Protein AF-A0A2R5FCZ9-F1 (afdb_monomer)

Nearest PDB structures (foldseek):
  4a5v-assembly1_A  TM=4.086E-01  e=1.345E-06  Toxoplasma gondii RH
  1hky-assembly1_A  TM=7.423E-01  e=2.977E-04  Eimeria tenella
  6ryx-assembly1_A  TM=8.477E-01  e=2.810E-03  Colletotrichum graminicola M1.001
  2ll4-assembly1_M  TM=8.855E-01  e=9.456E-03  Toxoplasma gondii
  2yil-assembly1_A  TM=4.939E-01  e=2.482E-04  Sarcocystis muris

pLDDT: mean 71.55, std 19.54, range [31.0, 95.88]

Solvent-accessible surface area (backbone atoms only — not comparable to full-atom values): 16992 Å² total; per-residue (Å²): 137,93,81,84,88,87,80,90,88,88,89,86,90,81,91,87,85,87,93,74,87,80,89,83,80,87,74,78,70,84,78,78,66,83,73,75,68,82,77,79,80,58,86,82,41,67,37,65,23,25,48,61,40,48,48,87,88,27,44,76,49,73,45,74,51,38,91,82,37,68,47,62,69,39,36,45,49,54,23,56,74,34,84,69,32,40,33,33,26,26,32,48,56,49,100,56,92,53,101,74,15,54,18,33,26,39,29,17,50,46,79,73,46,78,44,79,47,98,48,83,49,24,35,18,32,58,50,66,75,64,86,71,86,73,81,76,82,88,74,81,93,74,92,78,80,88,79,79,94,74,82,82,82,81,82,72,84,79,81,87,75,88,82,65,67,37,71,32,29,30,62,37,39,99,68,59,77,46,67,57,79,37,95,45,61,64,54,33,45,50,56,20,57,74,35,85,71,30,42,28,29,22,25,28,78,87,76,29,40,23,38,29,21,56,56,83,71,43,79,40,88,37,84,57,19,37,17,33,60,46,71,73,74,74,77,77,74,78,74,82,80,72,74,80,79,81,72,78,78,80,82,76,80,82,81,80,80,81,79,83,84,87,74,137

Secondary structure (DSSP, 8-state):
--------------------------PPP------PPP----TTSSEETEEEE--TTTEEEEEES-TT--SHHHHHHHHHH-TT--EEEEE---SS-STT-S-EEEEESS-SEEEE-S-TTEEEEES--S---------PPPPPPPPP-PPPPP---------S-EEEEEEE-SS-SB--B-SSHHHHHHHHHH-TT-SEEEEETTTTEEEEESS-SEEEEEEEEEEEES--PPPP-----PPP--PPPP--------------

Sequence (264 aa):
MRALNDAVSVASTRWVSGSKICTDAPTPAPTLAPTLSPVDYIDGCYMEQVIYKANAADRILTYDDEPGVQLPEQCHSACVANEDCNYWSFRSASGNSDANAGAQCNLMRALNDAVSVASTRWVSGSKICTDAPTDAPTDAPTPMPTPEPTPEPTSAPVIETSGCYVEGKRYKNPNVLESPTVTSEEECHSQCVENDECNYWAYRTTNSICELIAEIGNIKDAGQWISGPKICTDMPTPEPTFPPVLRCPEKKLDIVWVVDNSGS

InterPro domains:
  IPR000177 Apple domain [SM00223] (45-129)
  IPR000177 Apple domain [SM00223] (164-232)
  IPR003609 PAN/Apple domain [PF00024] (166-217)
  IPR003609 PAN/Apple domain [PF14295] (71-107)
  IPR003609 PAN/Apple domain [PS50948] (164-232)

Organism: NCBI:txid2315210

Radius of gyration: 36.42 Å; Cα contacts (8 Å, |Δi|>4): 387; chains: 1; bounding box: 61×74×106 Å

Mean predicted aligned error: 22.81 Å

Foldseek 3Di:
DDDDDDDDDDDDDDDDDDDDDDDDDPDPDPPPDPPPPPPPPLPPFKDFQKDFDDDPVFWDDKDWQDPQQQDVVSLLVVQLVDPQFFKKKKFHAAPDPDPRRGIMIITGNDTPDMDGHPDRRMIMGTNDSDPDPPPDDDDDDDDDDDDDDDDDDDDDDDDDDDDQKDAQKFFDDPDFPDKDQAQDPVVLLVVLLPDPQFFKWKAFNPGRIITGDNDRPDMDRGRRMIMGTNDDDPDDDPDPPPDPPPDDPDPDPPDDDDDDPDDD

Structure (mmCIF, N/CA/C/O backbone):
data_AF-A0A2R5FCZ9-F1
#
_entry.id   AF-A0A2R5FCZ9-F1
#
loop_
_atom_site.group_PDB
_atom_site.id
_atom_site.type_symbol
_atom_site.label_atom_id
_atom_site.label_alt_id
_atom_site.label_comp_id
_atom_site.label_asym_id
_atom_site.label_entity_id
_atom_site.label_seq_id
_atom_site.pdbx_PDB_ins_code
_atom_site.Cartn_x
_atom_site.Cartn_y
_atom_site.Cartn_z
_atom_site.occupancy
_atom_site.B_iso_or_equiv
_atom_site.auth_seq_id
_atom_site.auth_comp_id
_atom_site.auth_asym_id
_atom_site.auth_atom_id
_atom_site.pdbx_PDB_model_num
ATOM 1 N N . MET A 1 1 ? 18.597 -44.733 -72.093 1.00 39.16 1 MET A N 1
ATOM 2 C CA . MET A 1 1 ? 18.356 -44.698 -70.631 1.00 39.16 1 MET A CA 1
ATOM 3 C C . MET A 1 1 ? 17.428 -43.503 -70.418 1.00 39.16 1 MET A C 1
ATOM 5 O O . MET A 1 1 ? 17.853 -42.415 -70.760 1.00 39.16 1 MET A O 1
ATOM 9 N N . ARG A 1 2 ? 16.100 -43.632 -70.290 1.00 31.00 2 ARG A N 1
ATOM 10 C CA . ARG A 1 2 ? 15.265 -44.231 -69.219 1.00 31.00 2 ARG A CA 1
ATOM 11 C C . ARG A 1 2 ? 15.371 -43.509 -67.858 1.00 31.00 2 ARG A C 1
ATOM 13 O O . ARG A 1 2 ? 16.189 -43.902 -67.040 1.00 31.00 2 ARG A O 1
ATOM 20 N N . ALA A 1 3 ? 14.510 -42.501 -67.686 1.00 38.75 3 ALA A N 1
ATOM 21 C CA . ALA A 1 3 ? 13.897 -41.928 -66.468 1.00 38.75 3 ALA A CA 1
ATOM 22 C C . ALA A 1 3 ? 13.015 -40.763 -67.000 1.00 38.75 3 ALA A C 1
ATOM 24 O O . ALA A 1 3 ? 13.588 -39.832 -67.554 1.00 38.75 3 ALA A O 1
ATOM 25 N N . LEU A 1 4 ? 11.681 -40.779 -67.156 1.00 36.31 4 LEU A N 1
ATOM 26 C CA . LEU A 1 4 ? 10.520 -41.390 -66.475 1.00 36.31 4 LEU A CA 1
ATOM 27 C C . LEU A 1 4 ? 10.142 -40.751 -65.119 1.00 36.31 4 LEU A C 1
ATOM 29 O O . LEU A 1 4 ? 10.996 -40.663 -64.243 1.00 36.31 4 LEU A O 1
ATOM 33 N N . ASN A 1 5 ? 8.838 -40.418 -65.006 1.00 38.66 5 ASN A N 1
ATOM 34 C CA . ASN A 1 5 ? 8.051 -39.962 -63.837 1.00 38.66 5 ASN A CA 1
ATOM 35 C C . ASN A 1 5 ? 8.295 -38.498 -63.372 1.00 38.66 5 ASN A C 1
ATOM 37 O O . ASN A 1 5 ? 9.427 -38.036 -63.425 1.00 38.66 5 ASN A O 1
ATOM 41 N N . ASP A 1 6 ? 7.347 -37.686 -62.870 1.00 41.84 6 ASP A N 1
ATOM 42 C CA . ASP A 1 6 ? 5.859 -37.666 -62.781 1.00 41.84 6 ASP A CA 1
ATOM 43 C C . ASP A 1 6 ? 5.432 -36.236 -62.302 1.00 41.84 6 ASP A C 1
ATOM 45 O O . ASP A 1 6 ? 6.268 -35.538 -61.734 1.00 41.84 6 ASP A O 1
ATOM 49 N N . ALA A 1 7 ? 4.205 -35.691 -62.428 1.00 40.81 7 ALA A N 1
ATOM 50 C CA . ALA A 1 7 ? 3.013 -36.018 -63.230 1.00 40.81 7 ALA A CA 1
ATOM 51 C C . ALA A 1 7 ? 2.011 -34.815 -63.305 1.00 40.81 7 ALA A C 1
ATOM 53 O O . ALA A 1 7 ? 1.977 -33.967 -62.420 1.00 40.81 7 ALA A O 1
ATOM 54 N N . VAL A 1 8 ? 1.203 -34.775 -64.381 1.00 38.88 8 VAL A N 1
ATOM 55 C CA . VAL A 1 8 ? -0.240 -34.396 -64.527 1.00 38.88 8 VAL A CA 1
ATOM 56 C C . VAL A 1 8 ? -0.901 -33.628 -63.344 1.00 38.88 8 VAL A C 1
ATOM 58 O O . VAL A 1 8 ? -0.944 -34.126 -62.226 1.00 38.88 8 VAL A O 1
ATOM 61 N N . SER A 1 9 ? -1.560 -32.469 -63.519 1.00 35.88 9 SER A N 1
ATOM 62 C CA . SER A 1 9 ? -2.902 -32.361 -64.141 1.00 35.88 9 SER A CA 1
ATOM 63 C C . SER A 1 9 ? -3.330 -30.924 -64.493 1.00 35.88 9 SER A C 1
ATOM 65 O O . SER A 1 9 ? -2.950 -29.968 -63.825 1.00 35.88 9 SER A O 1
ATOM 67 N N . VAL A 1 10 ? -4.193 -30.788 -65.509 1.00 45.47 10 VAL A N 1
ATOM 68 C CA . VAL A 1 10 ? -4.815 -29.529 -65.970 1.00 45.47 10 VAL A CA 1
ATOM 69 C C . VAL A 1 10 ? -6.293 -29.501 -65.573 1.00 45.47 10 VAL A C 1
ATOM 71 O O . VAL A 1 10 ? -6.978 -30.504 -65.752 1.00 45.47 10 VAL A O 1
ATOM 74 N N . ALA A 1 11 ? -6.819 -28.346 -65.153 1.00 36.00 11 ALA A N 1
ATOM 75 C CA . ALA A 1 11 ? -8.256 -28.065 -65.194 1.00 36.00 11 ALA A CA 1
ATOM 76 C C . ALA A 1 11 ? -8.514 -26.580 -65.499 1.00 36.00 11 ALA A C 1
ATOM 78 O O . ALA A 1 11 ? -7.894 -25.692 -64.919 1.00 36.00 11 ALA A O 1
ATOM 79 N N . SER A 1 12 ? -9.426 -26.322 -66.433 1.00 39.12 12 SER A N 1
ATOM 80 C CA . SER A 1 12 ? -9.829 -24.994 -66.905 1.00 39.12 12 SER A CA 1
ATOM 81 C C . SER A 1 12 ? -11.329 -24.832 -66.698 1.00 39.12 12 SER A C 1
ATOM 83 O O . SER A 1 12 ? -12.057 -25.790 -66.950 1.00 39.12 12 SER A O 1
ATOM 85 N N . THR A 1 13 ? -11.803 -23.645 -66.304 1.00 38.59 13 THR A N 1
ATOM 86 C CA . THR A 1 13 ? -12.834 -22.870 -67.038 1.00 38.59 13 THR A CA 1
ATOM 87 C C . THR A 1 13 ? -13.199 -21.562 -66.316 1.00 38.59 13 THR A C 1
ATOM 89 O O . THR A 1 13 ? -12.792 -21.309 -65.186 1.00 38.59 13 THR A O 1
ATOM 92 N N . ARG A 1 14 ? -13.902 -20.678 -67.033 1.00 42.31 14 ARG A N 1
ATOM 93 C CA . ARG A 1 14 ? -14.258 -19.285 -66.693 1.00 42.31 14 ARG A CA 1
ATOM 94 C C . ARG A 1 14 ? -15.784 -19.112 -66.846 1.00 42.31 14 ARG A C 1
ATOM 96 O O . ARG A 1 14 ? -16.401 -20.005 -67.420 1.00 42.31 14 ARG A O 1
ATOM 103 N N . TRP A 1 15 ? -16.307 -17.926 -66.475 1.00 34.72 15 TRP A N 1
ATOM 104 C CA . TRP A 1 15 ? -17.639 -17.343 -66.812 1.00 34.72 15 TRP A CA 1
ATOM 105 C C . TRP A 1 15 ? -18.762 -17.631 -65.790 1.00 34.72 15 TRP A C 1
ATOM 107 O O . TRP A 1 15 ? -18.884 -18.766 -65.359 1.00 34.72 15 TRP A O 1
ATOM 117 N N . VAL A 1 16 ? -19.643 -16.706 -65.358 1.00 44.66 16 VAL A N 1
ATOM 118 C CA . VAL A 1 16 ? -19.741 -15.212 -65.351 1.00 44.66 16 VAL A CA 1
ATOM 119 C C . VAL A 1 16 ? -20.532 -14.834 -64.060 1.00 44.66 16 VAL A C 1
ATOM 121 O O . VAL A 1 16 ? -21.289 -15.660 -63.567 1.00 44.66 16 VAL A O 1
ATOM 124 N N . SER A 1 17 ? -20.458 -13.647 -63.441 1.00 38.59 17 SER A N 1
ATOM 125 C CA . SER A 1 17 ? -21.251 -12.447 -63.804 1.00 38.59 17 SER A CA 1
ATOM 126 C C . SER A 1 17 ? -21.209 -11.385 -62.683 1.00 38.59 17 SER A C 1
ATOM 128 O O . SER A 1 17 ? -21.077 -11.732 -61.515 1.00 38.59 17 SER A O 1
ATOM 130 N N . GLY A 1 18 ? -21.403 -10.105 -63.038 1.00 41.09 18 GLY A N 1
ATOM 131 C CA . GLY A 1 18 ? -22.003 -9.107 -62.134 1.00 41.09 18 GLY A CA 1
ATOM 132 C C . GLY A 1 18 ? -21.082 -8.267 -61.234 1.00 41.09 18 GLY A C 1
ATOM 133 O O . GLY A 1 18 ? -21.044 -8.477 -60.029 1.00 41.09 18 GLY A O 1
ATOM 134 N N . SER A 1 19 ? -20.475 -7.205 -61.778 1.00 51.00 19 SER A N 1
ATOM 135 C CA . SER A 1 19 ? -19.933 -6.098 -60.967 1.00 51.00 19 SER A CA 1
ATOM 136 C C . SER A 1 19 ? -20.884 -4.895 -60.971 1.00 51.00 19 SER A C 1
ATOM 138 O O . SER A 1 19 ? -20.918 -4.152 -61.952 1.00 51.00 19 SER A O 1
ATOM 140 N N . LYS A 1 20 ? -21.606 -4.662 -59.867 1.00 48.12 20 LYS A N 1
ATOM 141 C CA . LYS A 1 20 ? -22.183 -3.354 -59.498 1.00 48.12 20 LYS A CA 1
ATOM 142 C C . LYS A 1 20 ? -22.224 -3.195 -57.967 1.00 48.12 20 LYS A C 1
ATOM 144 O O . LYS A 1 20 ? -23.071 -3.791 -57.319 1.00 48.12 20 LYS A O 1
ATOM 149 N N . ILE A 1 21 ? -21.267 -2.412 -57.450 1.00 49.88 21 ILE A N 1
ATOM 150 C CA . ILE A 1 21 ? -21.385 -1.351 -56.415 1.00 49.88 21 ILE A CA 1
ATOM 151 C C . ILE A 1 21 ? -22.744 -1.284 -55.669 1.00 49.88 21 ILE A C 1
ATOM 153 O O . ILE A 1 21 ? -23.780 -1.240 -56.324 1.00 49.88 21 ILE A O 1
ATOM 157 N N . CYS A 1 22 ? -22.817 -1.222 -54.331 1.00 37.03 22 CYS A N 1
ATOM 158 C CA . CYS A 1 22 ? -22.080 -0.340 -53.401 1.00 37.03 22 CYS A CA 1
ATOM 159 C C . CYS A 1 22 ? -21.973 -0.900 -51.952 1.00 37.03 22 CYS A C 1
ATOM 161 O O . CYS A 1 22 ? -22.618 -1.896 -51.652 1.00 37.03 22 CYS A O 1
ATOM 163 N N . THR A 1 23 ? -21.149 -0.223 -51.126 1.00 49.53 23 THR A N 1
ATOM 164 C CA . THR A 1 23 ? -21.113 -0.048 -49.637 1.00 49.53 23 THR A CA 1
ATOM 165 C C . THR A 1 23 ? -22.089 -0.867 -48.748 1.00 49.53 23 THR A C 1
ATOM 167 O O . THR A 1 23 ? -23.237 -1.074 -49.110 1.00 49.53 23 THR A O 1
ATOM 170 N N . ASP A 1 24 ? -21.729 -1.348 -47.548 1.00 46.59 24 ASP A N 1
ATOM 171 C CA . ASP A 1 24 ? -20.915 -0.696 -46.503 1.00 46.59 24 ASP A CA 1
ATOM 172 C C . ASP A 1 24 ? -19.840 -1.580 -45.842 1.00 46.59 24 ASP A C 1
ATOM 174 O O . ASP A 1 24 ? -19.953 -2.803 -45.767 1.00 46.59 24 ASP A O 1
ATOM 178 N N . ALA A 1 25 ? -18.803 -0.931 -45.302 1.00 53.62 25 ALA A N 1
ATOM 179 C CA . ALA A 1 25 ? -17.848 -1.564 -44.397 1.00 53.62 25 ALA A CA 1
ATOM 180 C C . ALA A 1 25 ? -18.405 -1.573 -42.960 1.00 53.62 25 ALA A C 1
ATOM 182 O O . ALA A 1 25 ? -18.883 -0.533 -42.501 1.00 53.62 25 ALA A O 1
ATOM 183 N N . PRO A 1 26 ? -18.298 -2.680 -42.202 1.00 52.19 26 PRO A N 1
ATOM 184 C CA . PRO A 1 26 ? -18.519 -2.632 -40.768 1.00 52.19 26 PRO A CA 1
ATOM 185 C C . PRO A 1 26 ? -17.347 -1.886 -40.126 1.00 52.19 26 PRO A C 1
ATOM 187 O O . PRO A 1 26 ? -16.267 -2.446 -39.941 1.00 52.19 26 PRO A O 1
ATOM 190 N N . THR A 1 27 ? -17.561 -0.617 -39.782 1.00 59.19 27 THR A N 1
ATOM 191 C CA . THR A 1 27 ? -16.695 0.110 -38.850 1.00 59.19 27 THR A CA 1
ATOM 192 C C . THR A 1 27 ? -16.590 -0.713 -37.565 1.00 59.19 27 THR A C 1
ATOM 194 O O . THR A 1 27 ? -17.616 -0.885 -36.899 1.00 59.19 27 THR A O 1
ATOM 197 N N . PRO A 1 28 ? -15.408 -1.226 -37.170 1.00 50.53 28 PRO A N 1
ATOM 198 C CA . PRO A 1 28 ? -15.247 -1.694 -35.807 1.00 50.53 28 PRO A CA 1
ATOM 199 C C . PRO A 1 28 ? -15.432 -0.473 -34.905 1.00 50.53 28 PRO A C 1
ATOM 201 O O . PRO A 1 28 ? -14.690 0.506 -35.008 1.00 50.53 28 PRO A O 1
ATOM 204 N N . ALA A 1 29 ? -16.466 -0.510 -34.062 1.00 57.53 29 ALA A N 1
ATOM 205 C CA . ALA A 1 29 ? -16.640 0.473 -33.002 1.00 57.53 29 ALA A CA 1
ATOM 206 C C . ALA A 1 29 ? -15.339 0.561 -32.183 1.00 57.53 29 ALA A C 1
ATOM 208 O O . ALA A 1 29 ? -14.647 -0.456 -32.058 1.00 57.53 29 ALA A O 1
ATOM 209 N N . PRO A 1 30 ? -14.978 1.738 -31.640 1.00 50.81 30 PRO A N 1
ATOM 210 C CA . PRO A 1 30 ? -13.757 1.865 -30.863 1.00 50.81 30 PRO A CA 1
ATOM 211 C C . PRO A 1 30 ? -13.804 0.879 -29.698 1.00 50.81 30 PRO A C 1
ATOM 213 O O . PRO A 1 30 ? -14.626 1.016 -28.791 1.00 50.81 30 PRO A O 1
ATOM 216 N N . THR A 1 31 ? -12.915 -0.116 -29.730 1.00 55.72 31 THR A N 1
ATOM 217 C CA . THR A 1 31 ? -12.614 -0.932 -28.560 1.00 55.72 31 THR A CA 1
ATOM 218 C C . THR A 1 31 ? -12.165 0.033 -27.479 1.00 55.72 31 THR A C 1
ATOM 220 O O . THR A 1 31 ? -11.068 0.588 -27.564 1.00 55.72 31 THR A O 1
ATOM 223 N N . LEU A 1 32 ? -13.025 0.259 -26.487 1.00 53.47 32 LEU A N 1
ATOM 224 C CA . LEU A 1 32 ? -12.633 0.934 -25.264 1.00 53.47 32 LEU A CA 1
ATOM 225 C C . LEU A 1 32 ? -11.611 0.022 -24.590 1.00 53.47 32 LEU A C 1
ATOM 227 O O . LEU A 1 32 ? -11.965 -0.932 -23.898 1.00 53.47 32 LEU A O 1
ATOM 231 N N . ALA A 1 33 ? -10.331 0.287 -24.859 1.00 56.94 33 ALA A N 1
ATOM 232 C CA . ALA A 1 33 ? -9.263 -0.190 -24.005 1.00 56.94 33 ALA A CA 1
ATOM 233 C C . ALA A 1 33 ? -9.617 0.230 -22.571 1.00 56.94 33 ALA A C 1
ATOM 235 O O . ALA A 1 33 ? -10.137 1.338 -22.396 1.00 56.94 33 ALA A O 1
ATOM 236 N N . PRO A 1 34 ? -9.382 -0.620 -21.558 1.00 48.53 34 PRO A N 1
ATOM 237 C CA . PRO A 1 34 ? -9.587 -0.209 -20.182 1.00 48.53 34 PRO A CA 1
ATOM 238 C C . PRO A 1 34 ? -8.706 1.013 -19.942 1.00 48.53 34 PRO A C 1
ATOM 240 O O . PRO A 1 34 ? -7.478 0.912 -19.957 1.00 48.53 34 PRO A O 1
ATOM 243 N N . THR A 1 35 ? -9.336 2.177 -19.780 1.00 55.50 35 THR A N 1
ATOM 244 C CA . THR A 1 35 ? -8.643 3.375 -19.334 1.00 55.50 35 THR A CA 1
ATOM 245 C C . THR A 1 35 ? -8.124 3.029 -17.953 1.00 55.50 35 THR A C 1
ATOM 247 O O . THR A 1 35 ? -8.911 2.935 -17.012 1.00 55.50 35 THR A O 1
ATOM 250 N N . LEU A 1 36 ? -6.821 2.754 -17.853 1.00 52.62 36 LEU A N 1
ATOM 251 C CA . LEU A 1 36 ? -6.156 2.632 -16.566 1.00 52.62 36 LEU A CA 1
ATOM 252 C C . LEU A 1 36 ? -6.531 3.894 -15.793 1.00 52.62 36 LEU A C 1
ATOM 254 O O . LEU A 1 36 ? -6.283 5.002 -16.281 1.00 52.62 36 LEU A O 1
ATOM 258 N N . SER A 1 37 ? -7.211 3.716 -14.658 1.00 44.75 37 SER A N 1
ATOM 259 C CA . SER A 1 37 ? -7.547 4.824 -13.769 1.00 44.75 37 SER A CA 1
ATOM 260 C C . SER A 1 37 ? -6.285 5.648 -13.519 1.00 44.75 37 SER A C 1
ATOM 262 O O . SER A 1 37 ? -5.196 5.059 -13.503 1.00 44.75 37 SER A O 1
ATOM 264 N N . PRO A 1 38 ? -6.391 6.977 -13.334 1.00 49.81 38 PRO A N 1
ATOM 265 C CA . PRO A 1 38 ? -5.246 7.766 -12.912 1.00 49.81 38 PRO A CA 1
ATOM 266 C C . PRO A 1 38 ? -4.603 7.062 -11.719 1.00 49.81 38 PRO A C 1
ATOM 268 O O . PRO A 1 38 ? -5.285 6.776 -10.737 1.00 49.81 38 PRO A O 1
ATOM 271 N N . VAL A 1 39 ? -3.328 6.695 -11.849 1.00 51.06 39 VAL A N 1
ATOM 272 C CA . VAL A 1 39 ? -2.573 6.171 -10.714 1.00 51.06 39 VAL A CA 1
ATOM 273 C C . VAL A 1 39 ? -2.445 7.349 -9.766 1.00 51.06 39 VAL A C 1
ATOM 275 O O . VAL A 1 39 ? -1.730 8.299 -10.084 1.00 51.06 39 VAL A O 1
ATOM 278 N N . ASP A 1 40 ? -3.194 7.320 -8.664 1.00 44.03 40 ASP A N 1
ATOM 279 C CA . ASP A 1 40 ? -3.128 8.362 -7.647 1.00 44.03 40 ASP A CA 1
ATOM 280 C C . ASP A 1 40 ? -1.683 8.444 -7.149 1.00 44.03 40 ASP A C 1
ATOM 282 O O . ASP A 1 40 ? -1.157 7.532 -6.505 1.00 44.03 40 ASP A O 1
ATOM 286 N N . TYR A 1 41 ? -1.007 9.524 -7.540 1.00 47.25 41 TYR A N 1
ATOM 287 C CA . TYR A 1 41 ? 0.382 9.769 -7.191 1.00 47.25 41 TYR A CA 1
ATOM 288 C C . TYR A 1 41 ? 0.420 10.233 -5.736 1.00 47.25 41 TYR A C 1
ATOM 290 O O . TYR A 1 41 ? 0.246 11.414 -5.438 1.00 47.25 41 TYR A O 1
ATOM 298 N N . ILE A 1 42 ? 0.593 9.272 -4.831 1.00 55.94 42 ILE A N 1
ATOM 299 C CA . ILE A 1 42 ? 0.768 9.531 -3.404 1.00 55.94 42 ILE A CA 1
ATOM 300 C C . ILE A 1 42 ? 2.174 10.104 -3.215 1.00 55.94 42 ILE A C 1
ATOM 302 O O . ILE A 1 42 ? 3.181 9.388 -3.292 1.00 55.94 42 ILE A O 1
ATOM 306 N N . ASP A 1 43 ? 2.216 11.425 -3.045 1.00 52.38 43 ASP A N 1
ATOM 307 C CA . ASP A 1 43 ? 3.440 12.202 -2.891 1.00 52.38 43 ASP A CA 1
ATOM 308 C C . ASP A 1 43 ? 4.225 11.705 -1.667 1.00 52.38 43 ASP A C 1
ATOM 310 O O . ASP A 1 43 ? 3.675 11.575 -0.579 1.00 52.38 43 ASP A O 1
ATOM 314 N N . GLY A 1 44 ? 5.502 11.362 -1.856 1.00 62.84 44 GLY A N 1
ATOM 315 C CA . GLY A 1 44 ? 6.361 10.797 -0.806 1.00 62.84 44 GLY A CA 1
ATOM 316 C C . GLY A 1 44 ? 6.588 9.276 -0.832 1.00 62.84 44 GLY A C 1
ATOM 317 O O . GLY A 1 44 ? 7.553 8.822 -0.219 1.00 62.84 44 GLY A O 1
ATOM 318 N N . CYS A 1 45 ? 5.811 8.471 -1.573 1.00 77.38 45 CYS A N 1
ATOM 319 C CA . CYS A 1 45 ? 6.071 7.017 -1.638 1.00 77.38 45 CYS A CA 1
ATOM 320 C C . CYS A 1 45 ? 7.259 6.631 -2.548 1.00 77.38 45 CYS A C 1
ATOM 322 O O . CYS A 1 45 ? 7.944 5.629 -2.323 1.00 77.38 45 CYS A O 1
ATOM 324 N N . TYR A 1 46 ? 7.506 7.427 -3.591 1.00 88.62 46 TYR A N 1
ATOM 325 C CA . TYR A 1 46 ? 8.519 7.169 -4.613 1.00 88.62 46 TYR A CA 1
ATOM 326 C C . TYR A 1 46 ? 9.802 7.941 -4.281 1.00 88.62 46 TYR A C 1
ATOM 328 O O . TYR A 1 46 ? 9.916 9.135 -4.550 1.00 88.62 46 TYR A O 1
ATOM 336 N N . MET A 1 47 ? 10.794 7.263 -3.700 1.00 87.69 47 MET A N 1
ATOM 337 C CA . MET A 1 47 ? 12.104 7.856 -3.419 1.00 87.69 47 MET A CA 1
ATOM 338 C C . MET A 1 47 ? 12.961 7.864 -4.683 1.00 87.69 47 MET A C 1
ATOM 340 O O . MET A 1 47 ? 13.650 6.887 -5.000 1.00 87.69 47 MET A O 1
ATOM 344 N N . GLU A 1 48 ? 12.930 8.985 -5.401 1.00 90.56 48 GLU A N 1
ATOM 345 C CA . GLU A 1 48 ? 13.881 9.275 -6.471 1.00 90.56 48 GLU A CA 1
ATOM 346 C C . GLU A 1 48 ? 15.329 9.229 -5.965 1.00 90.56 48 GLU A C 1
ATOM 348 O O . GLU A 1 48 ? 15.622 9.535 -4.809 1.00 90.56 48 GLU A O 1
ATOM 353 N N . GLN A 1 49 ? 16.259 8.871 -6.852 1.00 91.56 49 GLN A N 1
ATOM 354 C CA . GLN A 1 49 ? 17.698 8.847 -6.577 1.00 91.56 49 GLN A CA 1
ATOM 355 C C . GLN A 1 49 ? 18.119 7.911 -5.427 1.00 91.56 49 GLN A C 1
ATOM 357 O O . GLN A 1 49 ? 19.250 8.000 -4.951 1.00 91.56 49 GLN A O 1
ATOM 362 N N . VAL A 1 50 ? 17.269 6.968 -5.008 1.00 91.06 50 VAL A N 1
ATOM 363 C CA . VAL A 1 50 ? 17.581 5.968 -3.976 1.00 91.06 50 VAL A CA 1
ATOM 364 C C . VAL A 1 50 ? 17.641 4.566 -4.578 1.00 91.06 50 VAL A C 1
ATOM 366 O O . VAL A 1 50 ? 16.771 4.163 -5.349 1.00 91.06 50 VAL A O 1
ATOM 369 N N . ILE A 1 51 ? 18.666 3.805 -4.188 1.00 93.00 51 ILE A N 1
ATOM 370 C CA . ILE A 1 51 ? 18.806 2.373 -4.460 1.00 93.00 51 ILE A CA 1
ATOM 371 C C . ILE A 1 51 ? 18.651 1.603 -3.153 1.00 93.00 51 ILE A C 1
ATOM 373 O O . ILE A 1 51 ? 19.533 1.628 -2.290 1.00 93.00 51 ILE A O 1
ATOM 377 N N . TYR A 1 52 ? 17.564 0.853 -3.046 1.00 93.50 52 TYR A N 1
ATOM 378 C CA . TYR A 1 52 ? 17.422 -0.191 -2.041 1.00 93.50 52 TYR A CA 1
ATOM 379 C C . TYR A 1 52 ? 18.211 -1.450 -2.417 1.00 93.50 52 TYR A C 1
ATOM 381 O O . TYR A 1 52 ? 18.193 -1.897 -3.566 1.00 93.50 52 TYR A O 1
ATOM 389 N N . LYS A 1 53 ? 18.916 -2.016 -1.431 1.00 91.56 53 LYS A N 1
ATOM 390 C CA . LYS A 1 53 ? 19.697 -3.250 -1.549 1.00 91.56 53 LYS A CA 1
ATOM 391 C C . LYS A 1 53 ? 19.224 -4.267 -0.517 1.00 91.56 53 LYS A C 1
ATOM 393 O O . LYS A 1 53 ? 19.110 -3.954 0.667 1.00 91.56 53 LYS A O 1
ATOM 398 N N . ALA A 1 54 ? 19.065 -5.506 -0.959 1.00 92.50 54 ALA A N 1
ATOM 399 C CA . ALA A 1 54 ? 18.737 -6.657 -0.126 1.00 92.50 54 ALA A CA 1
ATOM 400 C C . ALA A 1 54 ? 19.868 -7.694 -0.157 1.00 92.50 54 ALA A C 1
ATOM 402 O O . ALA A 1 54 ? 20.668 -7.729 -1.100 1.00 92.50 54 ALA A O 1
ATOM 403 N N . ASN A 1 55 ? 19.917 -8.577 0.843 1.00 91.75 55 ASN A N 1
ATOM 404 C CA . ASN A 1 55 ? 20.784 -9.751 0.777 1.00 91.75 55 ASN A CA 1
ATOM 405 C C . ASN A 1 55 ? 20.305 -10.710 -0.321 1.00 91.75 55 ASN A C 1
ATOM 407 O O . ASN A 1 55 ? 19.159 -10.662 -0.765 1.00 91.75 55 ASN A O 1
ATOM 411 N N . ALA A 1 56 ? 21.161 -11.650 -0.726 1.00 89.31 56 ALA A N 1
ATOM 412 C CA . ALA A 1 56 ? 20.787 -12.661 -1.718 1.00 89.31 56 ALA A CA 1
ATOM 413 C C . ALA A 1 56 ? 19.606 -13.555 -1.281 1.00 89.31 56 ALA A C 1
ATOM 415 O O . ALA A 1 56 ? 18.920 -14.082 -2.147 1.00 89.31 56 ALA A O 1
ATOM 416 N N . ALA A 1 57 ? 19.370 -13.708 0.028 1.00 91.75 57 ALA A N 1
ATOM 417 C CA . ALA A 1 57 ? 18.226 -14.441 0.582 1.00 91.75 57 ALA A CA 1
ATOM 418 C C . ALA A 1 57 ? 16.935 -13.601 0.667 1.00 91.75 57 ALA A C 1
ATOM 420 O O . ALA A 1 57 ? 15.846 -14.164 0.682 1.00 91.75 57 ALA A O 1
ATOM 421 N N . ASP A 1 58 ? 17.060 -12.270 0.710 1.00 92.25 58 ASP A N 1
ATOM 422 C CA . ASP A 1 58 ? 15.939 -11.335 0.875 1.00 92.25 58 ASP A CA 1
ATOM 423 C C . ASP A 1 58 ? 15.458 -10.749 -0.465 1.00 92.25 58 ASP A C 1
ATOM 425 O O . ASP A 1 58 ? 14.394 -10.132 -0.530 1.00 92.25 58 ASP A O 1
ATOM 429 N N . ARG A 1 59 ? 16.228 -10.928 -1.549 1.00 93.81 59 ARG A N 1
ATOM 430 C CA . ARG A 1 59 ? 15.822 -10.584 -2.918 1.00 93.81 59 ARG A CA 1
ATOM 431 C C . ARG A 1 59 ? 14.933 -11.695 -3.480 1.00 93.81 59 ARG A C 1
ATOM 433 O O . ARG A 1 59 ? 15.396 -12.813 -3.676 1.00 93.81 59 ARG A O 1
ATOM 440 N N . ILE A 1 60 ? 13.677 -11.360 -3.753 1.00 94.06 60 ILE A N 1
ATOM 441 C CA . ILE A 1 60 ? 12.628 -12.302 -4.161 1.00 94.06 60 ILE A CA 1
ATOM 442 C C . ILE A 1 60 ? 12.722 -12.567 -5.664 1.00 94.06 60 ILE A C 1
ATOM 444 O O . ILE A 1 60 ? 12.888 -13.704 -6.098 1.00 94.06 60 ILE A O 1
ATOM 448 N N . LEU A 1 61 ? 12.643 -11.498 -6.459 1.00 93.88 61 LEU A N 1
ATOM 449 C CA . LEU A 1 61 ? 12.644 -11.533 -7.919 1.00 93.88 61 LEU A CA 1
ATOM 450 C C . LEU A 1 61 ? 13.388 -10.316 -8.472 1.00 93.88 61 LEU A C 1
ATOM 452 O O . LEU A 1 61 ? 13.383 -9.239 -7.872 1.00 93.88 61 LEU A O 1
ATOM 456 N N . THR A 1 62 ? 13.992 -10.495 -9.642 1.00 94.75 62 THR A N 1
ATOM 457 C CA . THR A 1 62 ? 14.534 -9.414 -10.468 1.00 94.75 62 THR A CA 1
ATOM 458 C C . THR A 1 62 ? 13.933 -9.559 -11.862 1.00 94.75 62 THR A C 1
ATOM 460 O O . THR A 1 62 ? 13.957 -10.654 -12.421 1.00 94.75 62 THR A O 1
ATOM 463 N N . TYR A 1 63 ? 13.390 -8.472 -12.402 1.00 93.44 63 TYR A N 1
ATOM 464 C CA . TYR A 1 63 ? 12.967 -8.368 -13.796 1.00 93.44 63 TYR A CA 1
ATOM 465 C C . TYR A 1 63 ? 14.005 -7.524 -14.538 1.00 93.44 63 TYR A C 1
ATOM 467 O O . TYR A 1 63 ? 14.239 -6.373 -14.161 1.00 93.44 63 TYR A O 1
AT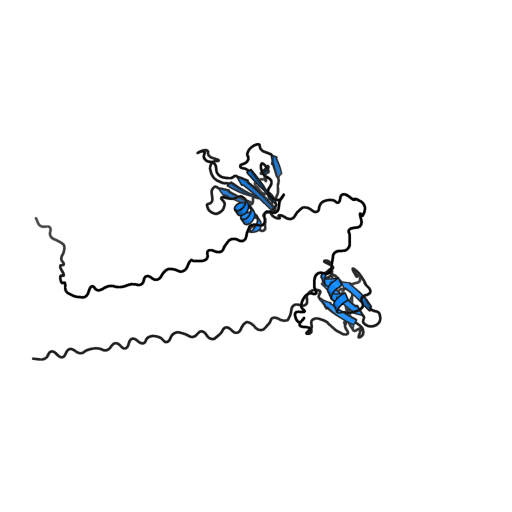OM 475 N N . ASP A 1 64 ? 14.623 -8.096 -15.569 1.00 93.12 64 ASP A N 1
ATOM 476 C CA . ASP A 1 64 ? 15.664 -7.461 -16.380 1.00 93.12 64 ASP A CA 1
ATOM 477 C C . ASP A 1 64 ? 15.116 -7.185 -17.786 1.00 93.12 64 ASP A C 1
ATOM 479 O O . ASP A 1 64 ? 14.886 -8.102 -18.566 1.00 93.12 64 ASP A O 1
ATOM 483 N N . ASP A 1 65 ? 14.887 -5.906 -18.084 1.00 89.44 65 ASP A N 1
ATOM 484 C CA . ASP A 1 65 ? 14.334 -5.371 -19.337 1.00 89.44 65 ASP A CA 1
ATOM 485 C C . ASP A 1 65 ? 13.001 -5.990 -19.814 1.00 89.44 65 ASP A C 1
ATOM 487 O O . ASP A 1 65 ? 12.644 -5.939 -20.991 1.00 89.44 65 ASP A O 1
ATOM 491 N N . GLU A 1 66 ? 12.223 -6.542 -18.883 1.00 88.75 66 GLU A N 1
ATOM 492 C CA . GLU A 1 66 ? 10.929 -7.164 -19.168 1.00 88.75 66 GLU A CA 1
ATOM 493 C C . GLU A 1 66 ? 9.924 -6.143 -19.734 1.00 88.75 66 GLU A C 1
ATOM 495 O O . GLU A 1 66 ? 9.740 -5.070 -19.150 1.00 88.75 66 GLU A O 1
ATOM 500 N N . PRO A 1 67 ? 9.213 -6.443 -20.839 1.00 85.94 67 PRO A N 1
ATOM 501 C CA . PRO A 1 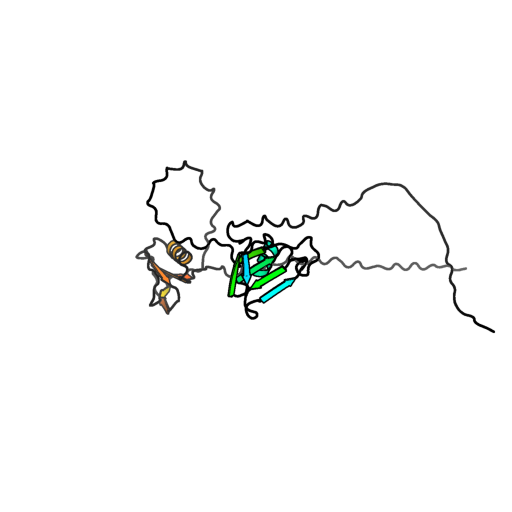67 ? 8.355 -5.472 -21.525 1.00 85.94 67 PRO A CA 1
ATOM 502 C C . PRO A 1 67 ? 7.124 -5.046 -20.709 1.00 85.94 67 PRO A C 1
ATOM 504 O O . PRO A 1 67 ? 6.523 -4.017 -21.008 1.00 85.94 67 PRO A O 1
ATOM 507 N N . GLY A 1 68 ? 6.747 -5.820 -19.685 1.00 85.44 68 GLY A N 1
ATOM 508 C CA . GLY A 1 68 ? 5.684 -5.476 -18.734 1.00 85.44 68 GLY A CA 1
ATOM 509 C C . GLY A 1 68 ? 6.151 -4.702 -17.493 1.00 85.44 68 GLY A C 1
ATOM 510 O O . GLY A 1 68 ? 5.309 -4.373 -16.662 1.00 85.44 68 GLY A O 1
ATOM 511 N N . VAL A 1 69 ? 7.460 -4.450 -17.337 1.00 90.12 69 VAL A N 1
ATOM 512 C CA . VAL A 1 69 ? 8.059 -3.806 -16.150 1.00 90.12 69 VAL A CA 1
ATOM 513 C C . VAL A 1 69 ? 9.106 -2.762 -16.574 1.00 90.12 69 VAL A C 1
ATOM 515 O O . VAL A 1 69 ? 10.282 -2.823 -16.222 1.00 90.12 69 VAL A O 1
ATOM 518 N N . GLN A 1 70 ? 8.657 -1.789 -17.365 1.00 90.12 70 GLN A N 1
ATOM 519 C CA . GLN A 1 70 ? 9.453 -0.698 -17.944 1.00 90.12 70 GLN A CA 1
ATOM 520 C C . GLN A 1 70 ? 9.284 0.646 -17.210 1.00 90.12 70 GLN A C 1
ATOM 522 O O . GLN A 1 70 ? 9.963 1.619 -17.542 1.00 90.12 70 GLN A O 1
ATOM 527 N N . LEU A 1 71 ? 8.398 0.711 -16.212 1.00 91.06 71 LEU A N 1
ATOM 528 C CA . LEU A 1 71 ? 8.097 1.904 -15.413 1.00 91.06 71 LEU A CA 1
ATOM 529 C C . LEU A 1 71 ? 8.130 1.592 -13.901 1.00 91.06 71 LEU A C 1
ATOM 531 O O . LEU A 1 71 ? 7.849 0.450 -13.514 1.00 91.06 71 LEU A O 1
ATOM 535 N N . PRO A 1 72 ? 8.434 2.574 -13.026 1.00 91.31 72 PRO A N 1
ATOM 536 C CA . PRO A 1 72 ? 8.484 2.346 -11.582 1.00 91.31 72 PRO A CA 1
ATOM 537 C C . PRO A 1 72 ? 7.129 1.913 -11.007 1.00 91.31 72 PRO A C 1
ATOM 539 O O . PRO A 1 72 ? 7.097 1.040 -10.147 1.00 91.31 72 PRO A O 1
ATOM 542 N N . GLU A 1 73 ? 6.005 2.404 -11.534 1.00 89.44 73 GLU A N 1
ATOM 543 C CA . GLU A 1 73 ? 4.653 2.006 -11.112 1.00 89.44 73 GLU A CA 1
ATOM 544 C C . GLU A 1 73 ? 4.356 0.541 -11.466 1.00 89.44 73 GLU A C 1
ATOM 546 O O . GLU A 1 73 ? 3.639 -0.149 -10.741 1.00 89.44 73 GLU A O 1
ATOM 551 N N . GLN A 1 74 ? 4.935 0.028 -12.558 1.00 91.62 74 GLN A N 1
ATOM 552 C CA . GLN A 1 74 ? 4.828 -1.384 -12.946 1.00 91.62 74 GLN A CA 1
ATOM 553 C C . GLN A 1 74 ? 5.683 -2.268 -12.028 1.00 91.62 74 GLN A C 1
ATOM 555 O O . GLN A 1 74 ? 5.238 -3.336 -11.611 1.00 91.62 74 GLN A O 1
ATOM 560 N N . CYS A 1 75 ? 6.879 -1.801 -11.650 1.00 94.19 75 CYS A N 1
ATOM 561 C CA . CYS A 1 75 ? 7.727 -2.469 -10.659 1.00 94.19 75 CYS A CA 1
ATOM 562 C C . CYS A 1 75 ? 7.060 -2.508 -9.274 1.00 94.19 75 CYS A C 1
ATOM 564 O O . CYS A 1 75 ? 7.015 -3.553 -8.624 1.00 94.19 75 CYS A O 1
ATOM 566 N N . HIS A 1 76 ? 6.459 -1.393 -8.858 1.00 92.25 76 HIS A N 1
ATOM 567 C CA . HIS A 1 76 ? 5.666 -1.308 -7.642 1.00 92.25 76 HIS A CA 1
ATOM 568 C C . HIS A 1 76 ? 4.439 -2.234 -7.698 1.00 92.25 76 HIS A C 1
ATOM 570 O O . HIS A 1 76 ? 4.232 -3.021 -6.777 1.00 92.25 76 HIS A O 1
ATOM 576 N N . SER A 1 77 ? 3.687 -2.246 -8.803 1.00 91.44 77 SER A N 1
ATOM 577 C CA . SER A 1 77 ? 2.554 -3.167 -9.003 1.00 91.44 77 SER A CA 1
ATOM 578 C C . SER A 1 77 ? 2.978 -4.638 -8.904 1.00 91.44 77 SER A C 1
ATOM 580 O O . SER A 1 77 ? 2.273 -5.445 -8.299 1.00 91.44 77 SER A O 1
ATOM 582 N N . ALA A 1 78 ? 4.158 -4.991 -9.425 1.00 91.69 78 ALA A N 1
ATOM 583 C CA . ALA A 1 78 ? 4.732 -6.322 -9.254 1.00 91.69 78 ALA A CA 1
ATOM 584 C C . ALA A 1 78 ? 5.081 -6.621 -7.781 1.00 91.69 78 ALA A C 1
ATOM 586 O O . ALA A 1 78 ? 4.877 -7.748 -7.332 1.00 91.69 78 ALA A O 1
ATOM 587 N N . CYS A 1 79 ? 5.538 -5.635 -7.001 1.00 93.50 79 CYS A N 1
ATOM 588 C CA . CYS A 1 79 ? 5.715 -5.784 -5.552 1.00 93.50 79 CYS A CA 1
ATOM 589 C C . CYS A 1 79 ? 4.377 -5.990 -4.827 1.00 93.50 79 CYS A C 1
ATOM 591 O O . CYS A 1 79 ? 4.264 -6.897 -4.008 1.00 93.50 79 CYS A O 1
ATOM 593 N N . VAL A 1 80 ? 3.340 -5.212 -5.156 1.00 91.12 80 VAL A N 1
ATOM 594 C CA . VAL A 1 80 ? 1.998 -5.355 -4.563 1.00 91.12 80 VAL A CA 1
ATOM 595 C C . VAL A 1 80 ? 1.429 -6.754 -4.820 1.00 91.12 80 VAL A C 1
ATOM 597 O O . VAL A 1 80 ? 0.946 -7.392 -3.886 1.00 91.12 80 VAL A O 1
ATOM 600 N N . ALA A 1 81 ? 1.565 -7.263 -6.049 1.00 90.69 81 ALA A N 1
ATOM 601 C CA . ALA A 1 81 ? 1.117 -8.600 -6.442 1.00 90.69 81 ALA A CA 1
ATOM 602 C C . ALA A 1 81 ? 1.908 -9.759 -5.797 1.00 90.69 81 ALA A C 1
ATOM 604 O O . ALA A 1 81 ? 1.424 -10.889 -5.782 1.00 90.69 81 ALA A O 1
ATOM 605 N N . ASN A 1 82 ? 3.111 -9.510 -5.268 1.00 90.50 82 ASN A N 1
ATOM 606 C CA . ASN A 1 82 ? 3.900 -10.509 -4.548 1.00 90.50 82 ASN A CA 1
ATOM 607 C C . ASN A 1 82 ? 3.658 -10.373 -3.040 1.00 90.50 82 ASN A C 1
ATOM 609 O O . ASN A 1 82 ? 4.104 -9.406 -2.424 1.00 90.50 82 ASN A O 1
ATOM 613 N N . GLU A 1 83 ? 2.996 -11.354 -2.420 1.00 90.88 83 GLU A N 1
ATOM 614 C CA . GLU A 1 83 ? 2.680 -11.349 -0.979 1.00 90.88 83 GLU A CA 1
ATOM 615 C C . GLU A 1 83 ? 3.918 -11.080 -0.106 1.00 90.88 83 GLU A C 1
ATOM 617 O O . GLU A 1 83 ? 3.873 -10.210 0.760 1.00 90.88 83 GLU A O 1
ATOM 622 N N . ASP A 1 84 ? 5.039 -11.724 -0.440 1.00 91.94 84 ASP A N 1
ATOM 623 C CA . ASP A 1 84 ? 6.331 -11.631 0.250 1.00 91.94 84 ASP A CA 1
ATOM 624 C C . ASP A 1 84 ? 7.114 -10.323 0.048 1.00 91.94 84 ASP A C 1
ATOM 626 O O . ASP A 1 84 ? 8.103 -10.092 0.750 1.00 91.94 84 ASP A O 1
ATOM 630 N N . CYS A 1 85 ? 6.761 -9.502 -0.943 1.00 94.25 85 CYS A N 1
ATOM 631 C CA . CYS A 1 85 ? 7.476 -8.253 -1.195 1.00 94.25 85 CYS A CA 1
ATOM 632 C C . CYS A 1 85 ? 7.129 -7.232 -0.109 1.00 94.25 85 CYS A C 1
ATOM 634 O O . CYS A 1 85 ? 5.967 -7.096 0.249 1.00 94.25 85 CYS A O 1
ATOM 636 N N . ASN A 1 86 ? 8.119 -6.492 0.385 1.00 91.00 86 ASN A N 1
ATOM 637 C CA . ASN A 1 86 ? 7.912 -5.329 1.257 1.00 91.00 86 ASN A CA 1
ATOM 638 C C . ASN A 1 86 ? 8.536 -4.058 0.667 1.00 91.00 86 ASN A C 1
ATOM 640 O O . ASN A 1 86 ? 8.096 -2.953 0.982 1.00 91.00 86 ASN A O 1
ATOM 644 N N . TYR A 1 87 ? 9.537 -4.213 -0.205 1.00 92.62 87 TYR A N 1
ATOM 645 C CA . TYR A 1 87 ? 10.302 -3.125 -0.800 1.00 92.62 87 TYR A CA 1
ATOM 646 C C . TYR A 1 87 ? 10.633 -3.426 -2.258 1.00 92.62 87 TYR A C 1
ATOM 648 O O . TYR A 1 87 ? 10.878 -4.576 -2.630 1.00 92.62 87 TYR A O 1
ATOM 656 N N . TRP A 1 88 ? 10.727 -2.382 -3.072 1.00 94.62 88 TRP A N 1
ATOM 657 C CA . TRP A 1 88 ? 11.098 -2.487 -4.477 1.00 94.62 88 TRP A CA 1
ATOM 658 C C . TRP A 1 88 ? 12.090 -1.388 -4.876 1.00 94.62 88 TRP A C 1
ATOM 660 O O . TRP A 1 88 ? 12.188 -0.342 -4.234 1.00 94.62 88 TRP A O 1
ATOM 670 N N . SER A 1 89 ? 12.879 -1.664 -5.914 1.00 95.12 89 SER A N 1
ATOM 671 C CA . SER A 1 89 ? 13.906 -0.766 -6.453 1.00 95.12 89 SER A CA 1
ATOM 672 C C . SER A 1 89 ? 13.927 -0.877 -7.968 1.00 95.12 89 SER A C 1
ATOM 674 O O . SER A 1 89 ? 14.170 -1.959 -8.512 1.00 95.12 89 SER A O 1
ATOM 676 N N . PHE A 1 90 ? 13.646 0.233 -8.642 1.00 95.81 90 PHE A N 1
ATOM 677 C CA . PHE A 1 90 ? 13.544 0.327 -10.088 1.00 95.81 90 PHE A CA 1
ATOM 678 C C . PHE A 1 90 ? 14.658 1.196 -10.676 1.00 95.81 90 PHE A C 1
ATOM 680 O O . PHE A 1 90 ? 14.950 2.284 -10.180 1.00 95.81 90 PHE A O 1
ATOM 687 N N . ARG A 1 91 ? 15.233 0.735 -11.787 1.00 94.94 91 ARG A N 1
ATOM 688 C CA . ARG A 1 91 ? 16.125 1.491 -12.663 1.00 94.94 91 ARG A CA 1
ATOM 689 C C . ARG A 1 91 ? 15.479 1.624 -14.035 1.00 94.94 91 ARG A C 1
ATOM 691 O O . ARG A 1 91 ? 15.301 0.619 -14.720 1.00 94.94 91 ARG A O 1
ATOM 698 N N . SER A 1 92 ? 15.219 2.848 -14.482 1.00 93.44 92 SER A N 1
ATOM 699 C CA . SER A 1 92 ? 14.749 3.101 -15.849 1.00 93.44 92 SER A CA 1
ATOM 700 C C . SER A 1 92 ? 15.805 2.727 -16.893 1.00 93.44 92 SER A C 1
ATOM 702 O O . SER A 1 92 ? 17.010 2.742 -16.613 1.00 93.44 92 SER A O 1
ATOM 704 N N . ALA A 1 93 ? 15.370 2.400 -18.112 1.00 91.06 93 ALA A N 1
ATOM 705 C CA . ALA A 1 93 ? 16.265 2.127 -19.235 1.00 91.06 93 ALA A CA 1
ATOM 706 C C . ALA A 1 93 ? 17.151 3.343 -19.601 1.00 91.06 93 ALA A C 1
ATOM 708 O O . ALA A 1 93 ? 16.967 4.464 -19.123 1.00 91.06 93 ALA A O 1
ATOM 709 N N . SER A 1 94 ? 18.163 3.119 -20.435 1.00 87.06 94 SER A N 1
ATOM 710 C CA . SER A 1 94 ? 19.152 4.107 -20.870 1.00 87.06 94 SER A CA 1
ATOM 711 C C . SER A 1 94 ? 19.224 4.169 -22.390 1.00 87.06 94 SER A C 1
ATOM 713 O O . SER A 1 94 ? 19.146 3.135 -23.044 1.00 87.06 94 SER A O 1
ATOM 715 N N . GLY A 1 95 ? 19.515 5.348 -22.943 1.00 80.69 95 GLY A N 1
ATOM 716 C CA . GLY A 1 95 ? 19.873 5.487 -24.361 1.00 80.69 95 GLY A CA 1
ATOM 717 C C . GLY A 1 95 ? 21.271 4.959 -24.731 1.00 80.69 95 GLY A C 1
ATOM 718 O O . GLY A 1 95 ? 21.630 4.987 -25.905 1.00 80.69 95 GLY A O 1
ATOM 719 N N . ASN A 1 96 ? 22.069 4.503 -23.759 1.00 80.94 96 ASN A N 1
ATOM 720 C CA . ASN A 1 96 ? 23.384 3.899 -23.980 1.00 80.94 96 ASN A CA 1
ATOM 721 C C . ASN A 1 96 ? 23.268 2.394 -24.267 1.00 80.94 96 ASN A C 1
ATOM 723 O O . ASN A 1 96 ? 22.266 1.761 -23.952 1.00 80.94 96 ASN A O 1
ATOM 727 N N . SER A 1 97 ? 24.352 1.801 -24.769 1.00 80.94 97 SER A N 1
ATOM 728 C CA . SER A 1 97 ? 24.485 0.368 -25.073 1.00 80.94 97 SER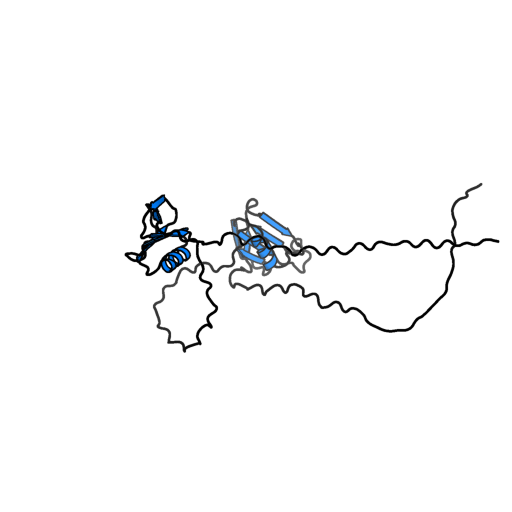 A CA 1
ATOM 729 C C . SER A 1 97 ? 25.294 -0.421 -24.026 1.00 80.94 97 SER A C 1
ATOM 731 O O . SER A 1 97 ? 25.936 -1.417 -24.357 1.00 80.94 97 SER A O 1
ATOM 733 N N . ASP A 1 98 ? 25.333 0.052 -22.779 1.00 80.56 98 ASP A N 1
ATOM 734 C CA . ASP A 1 98 ? 26.054 -0.596 -21.677 1.00 80.56 98 ASP A CA 1
ATOM 735 C C . ASP A 1 98 ? 25.296 -1.828 -21.141 1.00 80.56 98 ASP A C 1
ATOM 737 O O . ASP A 1 98 ? 24.088 -1.956 -21.321 1.00 80.56 98 ASP A O 1
ATOM 741 N N . ALA A 1 99 ? 25.947 -2.691 -20.353 1.00 75.69 99 ALA A N 1
ATOM 742 C CA . ALA A 1 99 ? 25.267 -3.804 -19.665 1.00 75.69 99 ALA A CA 1
ATOM 743 C C . ALA A 1 99 ? 24.147 -3.356 -18.689 1.00 75.69 99 ALA A C 1
ATOM 745 O O . ALA A 1 99 ? 23.344 -4.169 -18.246 1.00 75.69 99 ALA A O 1
ATOM 746 N N . ASN A 1 100 ? 24.079 -2.057 -18.367 1.00 77.81 100 ASN A N 1
ATOM 747 C CA . ASN A 1 100 ? 23.029 -1.425 -17.561 1.00 77.81 100 ASN A CA 1
ATOM 748 C C . ASN A 1 100 ? 22.066 -0.557 -18.406 1.00 77.81 100 ASN A C 1
ATOM 750 O O . ASN A 1 100 ? 21.487 0.417 -17.902 1.00 77.81 100 ASN A O 1
ATOM 754 N N . ALA A 1 101 ? 21.936 -0.879 -19.699 1.00 85.06 101 ALA A N 1
ATOM 755 C CA . ALA A 1 101 ? 21.058 -0.191 -20.639 1.00 85.06 101 ALA A CA 1
ATOM 756 C C . ALA A 1 101 ? 19.572 -0.484 -20.406 1.00 85.06 101 ALA A C 1
ATOM 758 O O . ALA A 1 101 ? 18.788 0.457 -20.393 1.00 85.06 101 ALA A O 1
ATOM 759 N N . GLY A 1 102 ? 19.193 -1.745 -20.185 1.00 89.06 102 GLY A N 1
ATOM 760 C CA . GLY A 1 102 ? 17.792 -2.127 -19.977 1.00 89.06 102 GLY A CA 1
ATOM 761 C C . GLY A 1 102 ? 17.178 -1.546 -18.700 1.00 89.06 102 GLY A C 1
ATOM 762 O O . GLY A 1 102 ? 17.896 -1.104 -17.787 1.00 89.06 102 GLY A O 1
ATOM 763 N N . ALA A 1 103 ? 15.850 -1.571 -18.619 1.00 92.38 103 ALA A N 1
ATOM 764 C CA . ALA A 1 103 ? 15.148 -1.366 -17.357 1.00 92.38 103 ALA A CA 1
ATOM 765 C C . ALA A 1 103 ? 15.494 -2.498 -16.369 1.00 92.38 103 ALA A C 1
ATOM 767 O O . ALA A 1 103 ? 15.860 -3.599 -16.776 1.00 92.38 103 ALA A O 1
ATOM 768 N N . GLN A 1 104 ? 15.416 -2.244 -15.064 1.00 94.06 104 GLN A N 1
ATOM 769 C CA . GLN A 1 104 ? 15.575 -3.295 -14.057 1.00 94.06 104 GLN A CA 1
ATOM 770 C C . GLN A 1 104 ? 14.665 -3.033 -12.860 1.00 94.06 104 GLN A C 1
ATOM 772 O O . GLN A 1 104 ? 14.704 -1.950 -12.286 1.00 94.06 104 GLN A O 1
ATOM 777 N N . CYS A 1 105 ? 13.899 -4.035 -12.445 1.00 95.88 105 CYS A N 1
ATOM 778 C CA . CYS A 1 105 ? 13.085 -4.008 -11.233 1.00 95.88 105 CYS A CA 1
ATOM 779 C C . CYS A 1 105 ? 13.560 -5.093 -10.267 1.00 95.88 105 CYS A C 1
ATOM 781 O O . CYS A 1 105 ? 13.667 -6.253 -10.653 1.00 95.88 105 CYS A O 1
ATOM 783 N N . ASN A 1 106 ? 13.821 -4.741 -9.010 1.00 95.44 106 ASN A N 1
ATOM 784 C CA . ASN A 1 106 ? 14.166 -5.685 -7.949 1.00 95.44 106 ASN A CA 1
ATOM 785 C C . ASN A 1 106 ? 13.075 -5.678 -6.874 1.00 95.44 106 ASN A C 1
ATOM 787 O O . ASN A 1 106 ? 12.764 -4.618 -6.333 1.00 95.44 106 ASN A O 1
ATOM 791 N N . LEU A 1 107 ? 12.544 -6.856 -6.543 1.00 95.50 107 LEU A N 1
ATOM 792 C CA . LEU A 1 107 ? 11.572 -7.077 -5.471 1.00 95.50 107 LEU A CA 1
ATOM 793 C C . LEU A 1 107 ? 12.254 -7.712 -4.257 1.00 95.50 107 LEU A C 1
ATOM 795 O O . LEU A 1 107 ? 13.039 -8.655 -4.396 1.00 95.50 107 LEU A O 1
ATOM 799 N N . MET A 1 108 ? 11.976 -7.192 -3.063 1.00 94.81 108 MET A N 1
ATOM 800 C CA . MET A 1 108 ? 12.725 -7.506 -1.846 1.00 94.81 108 MET A CA 1
ATOM 801 C C . MET A 1 108 ? 11.790 -7.690 -0.647 1.00 94.81 108 MET A C 1
ATOM 803 O O . MET A 1 108 ? 10.874 -6.898 -0.423 1.00 94.81 108 MET A O 1
ATOM 807 N N . ARG A 1 109 ? 12.054 -8.725 0.157 1.00 94.56 109 ARG A N 1
ATOM 808 C CA . ARG A 1 109 ? 11.349 -9.007 1.415 1.00 94.56 109 ARG A CA 1
ATOM 809 C C . ARG A 1 109 ? 11.877 -8.146 2.563 1.00 94.56 109 ARG A C 1
ATOM 811 O O . ARG A 1 109 ? 11.109 -7.740 3.429 1.00 94.56 109 ARG A O 1
ATOM 818 N N . ALA A 1 110 ? 13.176 -7.856 2.567 1.00 90.31 110 ALA A N 1
ATOM 819 C CA . ALA A 1 110 ? 13.837 -7.037 3.578 1.00 90.31 110 ALA A CA 1
ATOM 820 C C . ALA A 1 110 ? 14.976 -6.213 2.961 1.00 90.31 110 ALA A C 1
ATOM 822 O O . ALA A 1 110 ? 15.571 -6.610 1.955 1.00 90.31 110 ALA A O 1
ATOM 823 N N . LEU A 1 111 ? 15.284 -5.072 3.579 1.00 90.56 111 LEU A N 1
ATOM 824 C CA . LEU A 1 111 ? 16.421 -4.232 3.212 1.00 90.56 111 LEU A CA 1
ATOM 825 C C . LEU A 1 111 ? 17.648 -4.577 4.055 1.00 90.56 111 LEU A C 1
ATOM 827 O O . LEU A 1 111 ? 17.549 -4.807 5.257 1.00 90.56 111 LEU A O 1
ATOM 831 N N . ASN A 1 112 ? 18.813 -4.542 3.416 1.00 89.44 112 ASN A N 1
ATOM 832 C CA . ASN A 1 112 ? 20.113 -4.531 4.079 1.00 89.44 112 ASN A CA 1
ATOM 833 C C . ASN A 1 112 ? 20.725 -3.119 4.094 1.00 89.44 112 ASN A C 1
ATOM 835 O O . ASN A 1 112 ? 21.457 -2.775 5.015 1.00 89.44 112 ASN A O 1
ATOM 839 N N . ASP A 1 113 ? 20.474 -2.322 3.052 1.00 90.25 113 ASP A N 1
ATOM 840 C CA . ASP A 1 113 ? 21.074 -0.998 2.861 1.00 90.25 113 ASP A CA 1
ATOM 841 C C . ASP A 1 113 ? 20.202 -0.142 1.919 1.00 90.25 113 ASP A C 1
ATOM 843 O O . ASP A 1 113 ? 19.532 -0.671 1.026 1.00 90.25 113 ASP A O 1
ATOM 847 N N . ALA A 1 114 ? 20.224 1.176 2.107 1.00 90.31 114 ALA A N 1
ATOM 848 C CA . ALA A 1 114 ? 19.485 2.157 1.318 1.00 90.31 114 ALA A CA 1
ATOM 849 C C . ALA A 1 114 ? 20.420 3.319 0.964 1.00 90.31 114 ALA A C 1
ATOM 851 O O . ALA A 1 114 ? 20.833 4.086 1.832 1.00 90.31 114 ALA A O 1
ATOM 852 N N . VAL A 1 115 ? 20.776 3.438 -0.317 1.00 91.19 115 VAL A N 1
ATOM 853 C CA . VAL A 1 115 ? 21.837 4.350 -0.769 1.00 91.19 115 VAL A CA 1
ATOM 854 C C . VAL A 1 115 ? 21.291 5.401 -1.716 1.00 91.19 115 VAL A C 1
ATOM 856 O O . VAL A 1 115 ? 20.770 5.066 -2.778 1.00 91.19 115 VAL A O 1
ATOM 859 N N . SER A 1 116 ? 21.479 6.672 -1.367 1.00 89.81 116 SER A N 1
ATOM 860 C CA . SER A 1 116 ? 21.271 7.787 -2.287 1.00 89.81 116 SER A CA 1
ATOM 861 C C . SER A 1 116 ? 22.389 7.847 -3.336 1.00 89.81 116 SER A C 1
ATOM 863 O O . SER A 1 116 ? 23.573 7.667 -3.041 1.00 89.81 116 SER A O 1
ATOM 865 N N . VAL A 1 117 ? 22.017 8.081 -4.592 1.00 89.75 117 VAL A N 1
ATOM 866 C CA . VAL A 1 117 ? 22.913 8.087 -5.752 1.00 89.75 117 VAL A CA 1
ATOM 867 C C . VAL A 1 117 ? 22.659 9.304 -6.631 1.00 89.75 117 VAL A C 1
ATOM 869 O O . VAL A 1 117 ? 21.529 9.725 -6.821 1.00 89.75 117 VAL A O 1
ATOM 872 N N . ALA A 1 118 ? 23.696 9.828 -7.284 1.00 88.31 118 ALA A N 1
ATOM 873 C CA . ALA A 1 118 ? 23.553 10.963 -8.207 1.00 88.31 118 ALA A CA 1
ATOM 874 C C . ALA A 1 118 ? 22.770 10.642 -9.507 1.00 88.31 118 ALA A C 1
ATOM 876 O O . ALA A 1 118 ? 22.650 11.491 -10.387 1.00 88.31 118 ALA A O 1
ATOM 877 N N . SER A 1 119 ? 22.281 9.409 -9.672 1.00 86.31 119 SER A N 1
ATOM 878 C CA . SER A 1 119 ? 21.583 8.955 -10.876 1.00 86.31 119 SER A CA 1
ATOM 879 C C . SER A 1 119 ? 20.072 9.103 -10.715 1.00 86.31 119 SER A C 1
ATOM 881 O O . SER A 1 119 ? 19.447 8.350 -9.974 1.00 86.31 119 SER A O 1
ATOM 883 N N . THR A 1 120 ? 19.478 10.008 -11.496 1.00 88.38 120 THR A N 1
ATOM 884 C CA . THR A 1 120 ? 18.021 10.224 -11.621 1.00 88.38 120 THR A CA 1
ATOM 885 C C . THR A 1 120 ? 17.256 9.039 -12.223 1.00 88.38 120 THR A C 1
ATOM 887 O O . THR A 1 120 ? 16.041 9.094 -12.357 1.00 88.38 120 THR A O 1
ATOM 890 N N . ARG A 1 121 ? 17.946 7.962 -12.620 1.00 91.62 121 ARG A N 1
ATOM 891 C CA . ARG A 1 121 ? 17.327 6.758 -13.198 1.00 91.62 121 ARG A CA 1
ATOM 892 C C . ARG A 1 121 ? 16.808 5.769 -12.157 1.00 91.62 121 ARG A C 1
ATOM 894 O O . ARG A 1 121 ? 16.171 4.796 -12.548 1.00 91.62 121 ARG A O 1
ATOM 901 N N . TRP A 1 122 ? 17.132 5.967 -10.881 1.00 93.75 122 TRP A N 1
ATOM 902 C CA . TRP A 1 122 ? 16.717 5.084 -9.794 1.00 93.75 122 TRP A CA 1
ATOM 903 C C . TRP A 1 122 ? 15.541 5.668 -9.023 1.00 93.75 122 TRP A C 1
ATOM 905 O O . TRP A 1 122 ? 15.564 6.846 -8.670 1.00 93.75 122 TRP A O 1
ATOM 915 N N . VAL A 1 123 ? 14.554 4.823 -8.746 1.00 93.88 123 VAL A N 1
ATOM 916 C CA . VAL A 1 123 ? 13.410 5.113 -7.878 1.00 93.88 123 VAL A CA 1
ATOM 917 C C . VAL A 1 123 ? 13.153 3.871 -7.027 1.00 93.88 123 VAL A C 1
ATOM 919 O O . VAL A 1 123 ? 13.073 2.769 -7.568 1.00 93.88 123 VAL A O 1
ATOM 922 N N . SER A 1 124 ? 13.050 4.025 -5.709 1.00 93.81 124 SER A N 1
ATOM 923 C CA . SER A 1 124 ? 12.746 2.928 -4.775 1.00 93.81 124 SER A CA 1
ATOM 924 C C . SER A 1 124 ? 11.522 3.258 -3.919 1.00 93.81 124 SER A C 1
ATOM 926 O O . SER A 1 124 ? 11.187 4.429 -3.749 1.00 93.81 124 SER A O 1
ATOM 928 N N . GLY A 1 125 ? 10.879 2.242 -3.344 1.00 91.19 125 GLY A N 1
ATOM 929 C CA . GLY A 1 125 ? 9.698 2.422 -2.496 1.00 91.19 125 GLY A CA 1
ATOM 930 C C . GLY A 1 125 ? 9.390 1.221 -1.603 1.00 91.19 125 GLY A C 1
ATOM 931 O O . GLY A 1 125 ? 9.950 0.130 -1.762 1.00 91.19 125 GLY A O 1
ATOM 932 N N . SER A 1 126 ? 8.487 1.428 -0.647 1.00 90.19 126 SER A N 1
ATOM 933 C CA . SER A 1 126 ? 7.781 0.361 0.069 1.00 90.19 126 SER A CA 1
ATOM 934 C C . SER A 1 126 ? 6.667 -0.237 -0.803 1.00 90.19 126 SER A C 1
ATOM 936 O O . SER A 1 126 ? 6.237 0.362 -1.786 1.00 90.19 126 SER A O 1
ATOM 938 N N . LYS A 1 127 ? 6.177 -1.428 -0.441 1.00 88.25 127 LYS A N 1
ATOM 939 C CA . LYS A 1 127 ? 4.973 -2.043 -1.038 1.00 88.25 127 LYS A CA 1
ATOM 940 C C . LYS A 1 127 ? 3.685 -1.277 -0.722 1.00 88.25 127 LYS A C 1
ATOM 942 O O . LYS A 1 127 ? 2.710 -1.374 -1.457 1.00 88.25 127 LYS A O 1
ATOM 947 N N . ILE A 1 128 ? 3.658 -0.591 0.417 1.00 83.12 128 ILE A N 1
ATOM 948 C CA . ILE A 1 128 ? 2.507 0.182 0.872 1.00 83.12 128 ILE A CA 1
ATOM 949 C C . ILE A 1 128 ? 2.875 1.658 0.740 1.00 83.12 128 ILE A C 1
ATOM 951 O O . ILE A 1 128 ? 3.854 2.104 1.340 1.00 83.12 128 ILE A O 1
ATOM 955 N N . CYS A 1 129 ? 2.086 2.384 -0.052 1.00 68.81 129 CYS A N 1
ATOM 956 C CA . CYS A 1 129 ? 2.135 3.837 -0.199 1.00 68.81 129 CYS A CA 1
ATOM 957 C C . CYS A 1 129 ? 1.055 4.491 0.667 1.00 68.81 129 CYS A C 1
ATOM 959 O O . CYS A 1 129 ? 0.129 5.109 0.158 1.00 68.81 129 CYS A O 1
ATOM 961 N N . THR A 1 130 ? 1.138 4.314 1.979 1.00 57.34 130 THR A N 1
ATOM 962 C CA . THR A 1 130 ? 0.401 5.145 2.936 1.00 57.34 130 THR A CA 1
ATOM 963 C C . THR A 1 130 ? 1.416 6.034 3.621 1.00 57.34 130 THR A C 1
ATOM 965 O O . THR A 1 130 ? 2.474 5.527 4.006 1.00 57.34 130 THR A O 1
ATOM 968 N N . ASP A 1 131 ? 1.100 7.316 3.803 1.00 47.09 131 ASP A N 1
ATOM 969 C CA . ASP A 1 131 ? 1.911 8.189 4.646 1.00 47.09 131 ASP A CA 1
ATOM 970 C C . ASP A 1 131 ? 2.180 7.498 5.985 1.00 47.09 131 ASP A C 1
ATOM 972 O O . ASP A 1 131 ? 1.271 6.948 6.618 1.00 47.09 131 ASP A O 1
ATOM 976 N N . ALA A 1 132 ? 3.448 7.482 6.399 1.00 43.41 132 ALA A N 1
ATOM 977 C CA . ALA A 1 132 ? 3.792 7.013 7.731 1.00 43.41 132 ALA A CA 1
ATOM 978 C C . ALA A 1 132 ? 3.025 7.864 8.761 1.00 43.41 132 ALA A C 1
ATOM 980 O O . ALA A 1 132 ? 2.840 9.061 8.525 1.00 43.41 132 ALA A O 1
ATOM 981 N N . PRO A 1 133 ? 2.589 7.298 9.902 1.00 41.66 133 PRO A N 1
ATOM 982 C CA . PRO A 1 133 ? 1.952 8.091 10.942 1.00 41.66 133 PRO A CA 1
ATOM 983 C C . PRO A 1 133 ? 2.936 9.165 11.412 1.00 41.66 133 PRO A C 1
ATOM 985 O O . PRO A 1 133 ? 3.925 8.869 12.081 1.00 41.66 133 PRO A O 1
ATOM 988 N N . THR A 1 134 ? 2.684 10.412 11.015 1.00 42.66 134 THR A N 1
ATOM 989 C CA . THR A 1 134 ? 3.506 11.559 11.395 1.00 42.66 134 THR A CA 1
ATOM 990 C C . THR A 1 134 ? 3.439 11.723 12.907 1.00 42.66 134 THR A C 1
ATOM 992 O O . THR A 1 134 ? 2.395 12.112 13.436 1.00 42.66 134 THR A O 1
ATOM 995 N N . ASP A 1 135 ? 4.549 11.449 13.598 1.00 44.34 135 ASP A N 1
ATOM 996 C CA . ASP A 1 135 ? 4.697 11.756 15.022 1.00 44.34 135 ASP A CA 1
ATOM 997 C C . ASP A 1 135 ? 4.343 13.231 15.252 1.00 44.34 135 ASP A C 1
ATOM 999 O O . ASP A 1 135 ? 4.957 14.141 14.688 1.00 44.34 135 ASP A O 1
ATOM 1003 N N . ALA A 1 136 ? 3.294 13.459 16.039 1.00 48.62 136 ALA A N 1
ATOM 1004 C CA . ALA A 1 136 ? 2.598 14.734 16.064 1.00 48.62 136 ALA A CA 1
ATOM 1005 C C . ALA A 1 136 ? 3.477 15.885 16.596 1.00 48.62 136 ALA A C 1
ATOM 1007 O O . ALA A 1 136 ? 3.901 15.842 17.758 1.00 48.62 136 ALA A O 1
ATOM 1008 N N . PRO A 1 137 ? 3.654 16.989 15.843 1.00 49.94 137 PRO A N 1
ATOM 1009 C CA . PRO A 1 137 ? 3.973 18.264 16.459 1.00 49.94 137 PRO A CA 1
ATOM 1010 C C . PRO A 1 137 ? 2.715 18.757 17.186 1.00 49.94 137 PRO A C 1
ATOM 1012 O O . PRO A 1 137 ? 1.697 19.082 16.577 1.00 49.94 137 PRO A O 1
ATOM 1015 N N . THR A 1 138 ? 2.777 18.785 18.516 1.00 62.47 138 THR A N 1
ATOM 1016 C CA . THR A 1 138 ? 1.746 19.426 19.337 1.00 62.47 138 THR A CA 1
ATOM 1017 C C . THR A 1 138 ? 1.810 20.933 19.118 1.00 62.47 138 THR A C 1
ATOM 1019 O O . THR A 1 138 ? 2.752 21.564 19.590 1.00 62.47 138 THR A O 1
ATOM 1022 N N . ASP A 1 139 ? 0.787 21.506 18.488 1.00 47.16 139 ASP A N 1
ATOM 1023 C CA . ASP A 1 139 ? 0.540 22.947 18.512 1.00 47.16 139 ASP A CA 1
ATOM 1024 C C . ASP A 1 139 ? -0.909 23.255 18.917 1.00 47.16 139 ASP A C 1
ATOM 1026 O O . ASP A 1 139 ? -1.849 22.506 18.647 1.00 47.16 139 ASP A O 1
ATOM 1030 N N . ALA A 1 140 ? -1.057 24.340 19.675 1.00 55.03 140 ALA A N 1
ATOM 1031 C CA . ALA A 1 140 ? -2.242 24.661 20.469 1.00 55.03 140 ALA A CA 1
ATOM 1032 C C . ALA A 1 140 ? -3.474 25.063 19.620 1.00 55.03 140 ALA A C 1
ATOM 1034 O O . ALA A 1 140 ? -3.327 25.554 18.497 1.00 55.03 140 ALA A O 1
ATOM 1035 N N . PRO A 1 141 ? -4.709 24.919 20.146 1.00 56.03 141 PRO A N 1
ATOM 1036 C CA . PRO A 1 141 ? -5.916 25.135 19.357 1.00 56.03 141 PRO A CA 1
ATOM 1037 C C . PRO A 1 141 ? -6.101 26.608 18.974 1.00 56.03 141 PRO A C 1
ATOM 1039 O O . PRO A 1 141 ? -6.237 27.480 19.834 1.00 56.03 141 PRO A O 1
ATOM 1042 N N . THR A 1 142 ? -6.212 26.865 17.671 1.00 55.94 142 THR A N 1
ATOM 1043 C CA . THR A 1 142 ? -6.779 28.110 17.136 1.00 55.94 142 THR A CA 1
ATOM 1044 C C . THR A 1 142 ? -8.219 27.828 16.692 1.00 55.94 142 THR A C 1
ATOM 1046 O O . THR A 1 142 ? -8.424 26.909 15.899 1.00 55.94 142 THR A O 1
ATOM 1049 N N . PRO A 1 143 ? -9.236 28.560 17.186 1.00 66.19 143 PRO A N 1
ATOM 1050 C CA . PRO A 1 143 ? -10.629 28.278 16.847 1.00 66.19 143 PRO A CA 1
ATOM 1051 C C . PRO A 1 143 ? -10.936 28.652 15.388 1.00 66.19 143 PRO A C 1
ATOM 1053 O O . PRO A 1 143 ? -10.771 29.806 14.992 1.00 66.19 143 PRO A O 1
ATOM 1056 N N . MET A 1 144 ? -11.413 27.685 14.598 1.00 59.91 144 MET A N 1
ATOM 1057 C CA . MET A 1 144 ? -11.883 27.921 13.227 1.00 59.91 144 MET A CA 1
ATOM 1058 C C . MET A 1 144 ? -13.342 28.424 13.188 1.00 59.91 144 MET A C 1
ATOM 1060 O O . MET A 1 144 ? -14.113 28.148 14.111 1.00 59.91 144 MET A O 1
ATOM 1064 N N . PRO A 1 145 ? -13.734 29.175 12.139 1.00 61.03 145 PRO A N 1
ATOM 1065 C CA . PRO A 1 145 ? -15.037 29.824 12.057 1.00 61.03 145 PRO A CA 1
ATOM 1066 C C . PRO A 1 145 ? -16.147 28.886 11.565 1.00 61.03 145 PRO A C 1
ATOM 1068 O O . PRO A 1 145 ? -15.906 27.913 10.853 1.00 61.03 145 PRO A O 1
ATOM 1071 N N . THR A 1 146 ? -17.384 29.250 11.902 1.00 64.12 146 THR A N 1
ATOM 1072 C CA . THR A 1 146 ? -18.628 28.593 11.485 1.00 64.12 146 THR A CA 1
ATOM 1073 C C . THR A 1 146 ? -18.765 28.503 9.955 1.00 64.12 146 THR A C 1
ATOM 1075 O O . THR A 1 146 ? -18.815 29.553 9.310 1.00 64.12 146 THR A O 1
ATOM 1078 N N . PRO A 1 147 ? -18.893 27.300 9.361 1.00 59.31 147 PRO A N 1
ATOM 1079 C CA . PRO A 1 147 ? -19.298 27.147 7.968 1.00 59.31 147 PRO A CA 1
ATOM 1080 C C . PRO A 1 147 ? -20.818 27.312 7.788 1.00 59.31 147 PRO A C 1
ATOM 1082 O O . PRO A 1 147 ? -21.617 27.026 8.680 1.00 59.31 147 PRO A O 1
ATOM 1085 N N . GLU A 1 148 ? -21.202 27.790 6.607 1.00 62.53 148 GLU A N 1
ATOM 1086 C CA . GLU A 1 148 ? -22.577 28.078 6.179 1.00 62.53 148 GLU A CA 1
ATOM 1087 C C . GLU A 1 148 ? -23.350 26.776 5.833 1.00 62.53 148 GLU A C 1
ATOM 1089 O O . GLU A 1 148 ? -22.734 25.817 5.356 1.00 62.53 148 GLU A O 1
ATOM 1094 N N . PRO A 1 149 ? -24.678 26.681 6.073 1.00 60.09 149 PRO A N 1
ATOM 1095 C CA . PRO A 1 149 ? -25.417 25.429 5.902 1.00 60.09 149 PRO A CA 1
ATOM 1096 C C . PRO A 1 149 ? -25.472 24.965 4.439 1.00 60.09 149 PRO A C 1
ATOM 1098 O O . PRO A 1 149 ? -26.103 25.587 3.586 1.00 60.09 149 PRO A O 1
ATOM 1101 N N . THR A 1 150 ? -24.852 23.816 4.177 1.00 55.19 150 THR A N 1
ATOM 1102 C CA . THR A 1 150 ? -24.946 23.068 2.913 1.00 55.19 150 THR A CA 1
ATOM 1103 C C . THR A 1 150 ? -26.053 22.005 3.056 1.00 55.19 150 THR A C 1
ATOM 1105 O O . THR A 1 150 ? -26.161 21.420 4.134 1.00 55.19 150 THR A O 1
ATOM 1108 N N . PRO A 1 151 ? -26.928 21.800 2.048 1.00 56.16 151 PRO A N 1
ATOM 1109 C CA . PRO A 1 151 ? -28.227 21.147 2.243 1.00 56.16 151 PRO A CA 1
ATOM 1110 C C . PRO A 1 151 ? -28.172 19.660 2.618 1.00 56.16 151 PRO A C 1
ATOM 1112 O O . PRO A 1 151 ? -27.221 18.946 2.310 1.00 56.16 151 PRO A O 1
ATOM 1115 N N . GLU A 1 152 ? -29.255 19.220 3.264 1.00 61.12 152 GLU A N 1
ATOM 1116 C CA . GLU A 1 152 ? -29.452 17.882 3.828 1.00 61.12 152 GLU A CA 1
ATOM 1117 C C . GLU A 1 152 ? -29.281 16.751 2.791 1.00 61.12 152 GLU A C 1
ATOM 1119 O O . GLU A 1 152 ? -29.731 16.885 1.646 1.00 61.12 152 GLU A O 1
ATOM 1124 N N . PRO A 1 153 ? -28.688 15.603 3.174 1.00 52.69 153 PRO A N 1
ATOM 1125 C CA . PRO A 1 153 ? -28.624 14.438 2.304 1.00 52.69 153 PRO A CA 1
ATOM 1126 C C . PRO A 1 153 ? -30.022 13.843 2.095 1.00 52.69 153 PRO A C 1
ATOM 1128 O O . PRO A 1 153 ? -30.693 13.430 3.042 1.00 52.69 153 PRO A O 1
ATOM 1131 N N . THR A 1 154 ? -30.444 13.748 0.833 1.00 49.53 154 THR A N 1
ATOM 1132 C CA . THR A 1 154 ? -31.678 13.058 0.438 1.00 49.53 154 THR A CA 1
ATOM 1133 C C . THR A 1 154 ? -31.670 11.620 0.951 1.00 49.53 154 THR A C 1
ATOM 1135 O O . THR A 1 154 ? -30.813 10.824 0.569 1.00 49.53 154 THR A O 1
ATOM 1138 N N . SER A 1 155 ? -32.650 11.279 1.787 1.00 51.97 155 SER A N 1
ATOM 1139 C CA . SER A 1 155 ? -32.764 9.968 2.422 1.00 51.97 155 SER A CA 1
ATOM 1140 C C . SER A 1 155 ? -32.938 8.849 1.389 1.00 51.97 155 SER A C 1
ATOM 1142 O O . SER A 1 155 ? -34.014 8.675 0.814 1.00 51.97 155 SER A O 1
ATOM 1144 N N . ALA A 1 156 ? -31.892 8.048 1.184 1.00 49.41 156 ALA A N 1
ATOM 1145 C CA . ALA A 1 156 ? -32.061 6.695 0.668 1.00 49.41 156 ALA A CA 1
ATOM 1146 C C . ALA A 1 156 ? -32.716 5.834 1.768 1.00 49.41 156 ALA A C 1
ATOM 1148 O O . ALA A 1 156 ? -32.385 6.013 2.943 1.00 49.41 156 ALA A O 1
ATOM 1149 N N . PRO A 1 157 ? -33.647 4.922 1.437 1.00 42.12 157 PRO A N 1
ATOM 1150 C CA . PRO A 1 157 ? -34.282 4.082 2.442 1.00 42.12 157 PRO A CA 1
ATOM 1151 C C . PRO A 1 157 ? -33.260 3.097 3.017 1.00 42.12 157 PRO A C 1
ATOM 1153 O O . PRO A 1 157 ? -32.807 2.187 2.322 1.00 42.12 157 PRO A O 1
ATOM 1156 N N . VAL A 1 158 ? -32.925 3.268 4.297 1.00 44.16 158 VAL A N 1
ATOM 1157 C CA . VAL A 1 158 ? -32.262 2.227 5.085 1.00 44.16 158 VAL A CA 1
ATOM 1158 C C . VAL A 1 158 ? -33.225 1.046 5.153 1.00 44.16 158 VAL A C 1
ATOM 1160 O O . VAL A 1 158 ? -34.336 1.174 5.668 1.00 44.16 158 VAL A O 1
ATOM 1163 N N . ILE A 1 159 ? -32.824 -0.093 4.589 1.00 43.00 159 ILE A N 1
ATOM 1164 C CA . ILE A 1 159 ? -33.576 -1.337 4.737 1.00 43.00 159 ILE A CA 1
ATOM 1165 C C . ILE A 1 159 ? -33.205 -1.923 6.099 1.00 43.00 159 ILE A C 1
ATOM 1167 O O . ILE A 1 159 ? -32.252 -2.686 6.225 1.00 43.00 159 ILE A O 1
ATOM 1171 N N . GLU A 1 160 ? -33.972 -1.552 7.121 1.00 49.09 160 GLU A N 1
ATOM 1172 C CA . GLU A 1 160 ? -34.067 -2.352 8.337 1.00 49.09 160 GLU A CA 1
ATOM 1173 C C . GLU A 1 160 ? -34.710 -3.703 7.999 1.00 49.09 160 GLU A C 1
ATOM 1175 O O . GLU A 1 160 ? -35.889 -3.754 7.649 1.00 49.09 160 GLU A O 1
ATOM 1180 N N . THR A 1 161 ? -33.975 -4.803 8.173 1.00 38.69 161 THR A N 1
ATOM 1181 C CA . THR A 1 161 ? -34.571 -6.106 8.511 1.00 38.69 161 THR A CA 1
ATOM 1182 C C . THR A 1 161 ? -33.576 -6.996 9.254 1.00 38.69 161 THR A C 1
ATOM 1184 O O . THR A 1 161 ? -32.435 -7.159 8.842 1.00 38.69 161 THR A O 1
ATOM 1187 N N . SER A 1 162 ? -34.067 -7.610 10.330 1.00 44.56 162 SER A N 1
ATOM 1188 C CA . SER A 1 162 ? -33.466 -8.690 11.129 1.00 44.56 162 SER A CA 1
ATOM 1189 C C . SER A 1 162 ? -32.761 -9.807 10.327 1.00 44.56 162 SER A C 1
ATOM 1191 O O . SER A 1 162 ? -33.268 -10.206 9.284 1.00 44.56 162 SER A O 1
ATOM 1193 N N . GLY A 1 163 ? -31.729 -10.478 10.849 1.00 63.09 163 GLY A N 1
ATOM 1194 C CA . GLY A 1 163 ? -31.143 -10.311 12.181 1.00 63.09 163 GLY A CA 1
ATOM 1195 C C . GLY A 1 163 ? -30.109 -11.385 12.551 1.00 63.09 163 GLY A C 1
ATOM 1196 O O . GLY A 1 163 ? -30.333 -12.583 12.403 1.00 63.09 163 GLY A O 1
ATOM 1197 N N . CYS A 1 164 ? -28.989 -10.921 13.099 1.00 72.69 164 CYS A N 1
ATOM 1198 C CA . CYS A 1 164 ? -27.904 -11.696 13.717 1.00 72.69 164 CYS A CA 1
ATOM 1199 C C . CYS A 1 164 ? -27.937 -11.632 15.260 1.00 72.69 164 CYS A C 1
ATOM 1201 O O . CYS A 1 164 ? -27.095 -12.229 15.933 1.00 72.69 164 CYS A O 1
ATOM 1203 N N . TYR A 1 165 ? -28.869 -10.851 15.816 1.00 85.00 165 TYR A N 1
ATOM 1204 C CA . TYR A 1 165 ? -28.955 -10.544 17.239 1.00 85.00 165 TYR A CA 1
ATOM 1205 C C . TYR A 1 165 ? -29.615 -11.705 17.988 1.00 85.00 165 TYR A C 1
ATOM 1207 O O . TYR A 1 165 ? -30.678 -12.196 17.611 1.00 85.00 165 TYR A O 1
ATOM 1215 N N . VAL A 1 166 ? -28.982 -12.140 19.073 1.00 83.94 166 VAL A N 1
ATOM 1216 C CA . VAL A 1 166 ? -29.437 -13.247 19.911 1.00 83.94 166 VAL A CA 1
ATOM 1217 C C . VAL A 1 166 ? -30.053 -12.680 21.185 1.00 83.94 166 VAL A C 1
ATOM 1219 O O . VAL A 1 166 ? -29.364 -12.385 22.165 1.00 83.94 166 VAL A O 1
ATOM 1222 N N . GLU A 1 167 ? -31.374 -12.523 21.163 1.00 85.50 167 GLU A N 1
ATOM 1223 C CA . GLU A 1 167 ? -32.156 -12.113 22.327 1.00 85.50 167 GLU A CA 1
ATOM 1224 C C . GLU A 1 167 ? -32.117 -13.155 23.455 1.00 85.50 167 GLU A C 1
ATOM 1226 O O . GLU A 1 167 ? -32.012 -14.367 23.248 1.00 85.50 167 GLU A O 1
ATOM 1231 N N . GLY A 1 168 ? -32.209 -12.673 24.692 1.00 83.62 168 GLY A N 1
ATOM 1232 C CA . GLY A 1 168 ? -32.238 -13.486 25.904 1.00 83.62 168 GLY A CA 1
ATOM 1233 C C . GLY A 1 168 ? -30.930 -14.206 26.234 1.00 83.62 168 GLY A C 1
ATOM 1234 O O . GLY A 1 168 ? -30.881 -14.951 27.218 1.00 83.62 168 GLY A O 1
ATOM 1235 N N . LYS A 1 169 ? -29.860 -13.977 25.467 1.00 84.94 169 LYS A N 1
ATOM 1236 C CA . LYS A 1 169 ? -28.514 -14.480 25.743 1.00 84.94 169 LYS A CA 1
ATOM 1237 C C . LYS A 1 169 ? -27.581 -13.322 26.071 1.00 84.94 169 LYS A C 1
ATOM 1239 O O . LYS A 1 169 ? -27.613 -12.272 25.437 1.00 84.94 169 LYS A O 1
ATOM 1244 N N . ARG A 1 170 ? -26.704 -13.554 27.046 1.00 87.88 170 ARG A N 1
ATOM 1245 C CA . ARG A 1 170 ? -25.548 -12.710 27.342 1.00 87.88 170 ARG A CA 1
ATOM 1246 C C . ARG A 1 170 ? -24.266 -13.466 27.036 1.00 87.88 170 ARG A C 1
ATOM 1248 O O . ARG A 1 170 ? -24.009 -14.499 27.664 1.00 87.88 170 ARG A O 1
ATOM 1255 N N . TYR A 1 171 ? -23.432 -12.911 26.168 1.00 87.44 171 TYR A N 1
ATOM 1256 C CA . TYR A 1 171 ? -22.032 -13.311 26.056 1.00 87.44 171 TYR A CA 1
ATOM 1257 C C . TYR A 1 171 ? -21.218 -12.690 27.198 1.00 87.44 171 TYR A C 1
ATOM 1259 O O . TYR A 1 171 ? -21.454 -11.558 27.614 1.00 87.44 171 TYR A O 1
ATOM 1267 N N . LYS A 1 172 ? -20.295 -13.460 27.773 1.00 79.50 172 LYS A N 1
ATOM 1268 C CA . LYS A 1 172 ? -19.393 -13.028 28.845 1.00 79.50 172 LYS A CA 1
ATOM 1269 C C . LYS A 1 172 ? -17.969 -13.440 28.515 1.00 79.50 172 LYS A C 1
ATOM 1271 O O . LYS A 1 172 ? -17.726 -14.605 28.209 1.00 79.50 172 LYS A O 1
ATOM 1276 N N . ASN A 1 173 ? -17.033 -12.528 28.725 1.00 78.62 173 ASN A N 1
ATOM 1277 C CA . ASN A 1 173 ? -15.613 -12.821 28.876 1.00 78.62 173 ASN A CA 1
ATOM 1278 C C . ASN A 1 173 ? -15.179 -12.336 30.277 1.00 78.62 173 ASN A C 1
ATOM 1280 O O . ASN A 1 173 ? -15.706 -11.319 30.732 1.00 78.62 173 ASN A O 1
ATOM 1284 N N . PRO A 1 174 ? -14.298 -13.042 31.013 1.00 69.06 174 PRO A N 1
ATOM 1285 C CA . PRO A 1 174 ? -13.635 -12.469 32.191 1.00 69.06 174 PRO A CA 1
ATOM 1286 C C . PRO A 1 174 ? -12.851 -11.179 31.881 1.00 69.06 174 PRO A C 1
ATOM 1288 O O . PRO A 1 174 ? -12.769 -10.311 32.744 1.00 69.06 174 PRO A O 1
ATOM 1291 N N . ASN A 1 175 ? -12.344 -11.040 30.654 1.00 69.38 175 ASN A N 1
ATOM 1292 C CA . ASN A 1 175 ? -11.691 -9.854 30.110 1.00 69.38 175 ASN A CA 1
ATOM 1293 C C . ASN A 1 175 ? -12.671 -9.139 29.159 1.00 69.38 175 ASN A C 1
ATOM 1295 O O . ASN A 1 175 ? -12.667 -9.372 27.951 1.00 69.38 175 ASN A O 1
ATOM 1299 N N . VAL A 1 176 ? -13.566 -8.318 29.712 1.00 69.75 176 VAL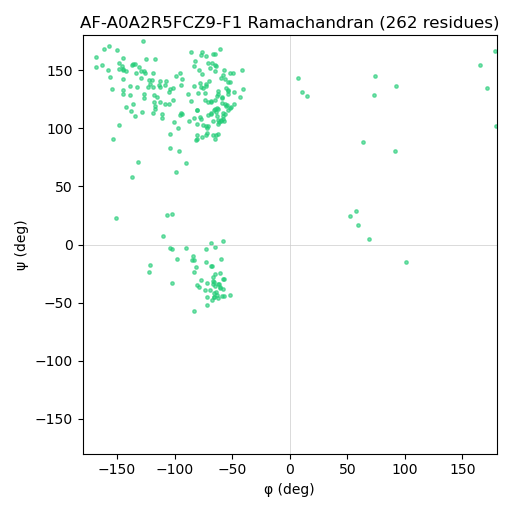 A N 1
ATOM 1300 C CA . VAL A 1 176 ? -14.353 -7.358 28.915 1.00 69.75 176 VAL A CA 1
ATOM 1301 C C . VAL A 1 176 ? -13.410 -6.227 28.506 1.00 69.75 176 VAL A C 1
ATOM 1303 O O . VAL A 1 176 ? -12.700 -5.713 29.369 1.00 69.75 176 VAL A O 1
ATOM 1306 N N . LEU A 1 177 ? -13.387 -5.867 27.220 1.00 68.88 177 LEU A N 1
ATOM 1307 C CA . LEU A 1 177 ? -12.510 -4.806 26.708 1.00 68.88 177 LEU A CA 1
ATOM 1308 C C . LEU A 1 177 ? -12.998 -3.438 27.181 1.00 68.88 177 LEU A C 1
ATOM 1310 O O . LEU A 1 177 ? -12.258 -2.670 27.788 1.00 68.88 177 LEU A O 1
ATOM 1314 N N . GLU A 1 178 ? -14.282 -3.177 26.949 1.00 74.25 178 GLU A N 1
ATOM 1315 C CA . GLU A 1 178 ? -14.932 -1.925 27.300 1.00 74.25 178 GLU A CA 1
ATOM 1316 C C . GLU A 1 178 ? -16.405 -2.165 27.643 1.00 74.25 178 GLU A C 1
ATOM 1318 O O . GLU A 1 178 ? -17.039 -3.101 27.142 1.00 74.25 178 GLU A O 1
ATOM 1323 N N . SER A 1 179 ? -16.959 -1.323 28.515 1.00 76.81 179 SER A N 1
ATOM 1324 C CA . SER A 1 179 ? -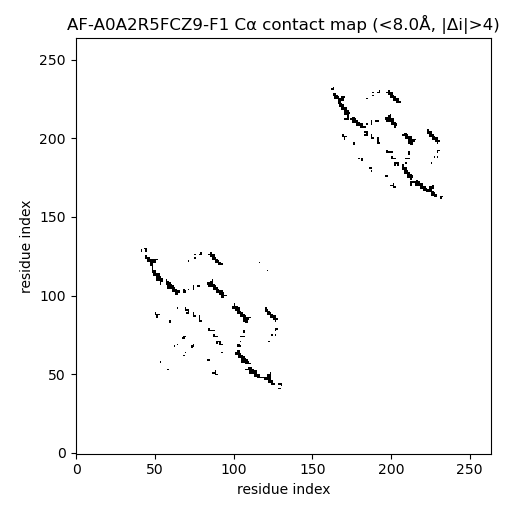18.376 -1.371 28.881 1.00 76.81 179 SER A CA 1
ATOM 1325 C C . SER A 1 179 ? -19.030 0.016 28.812 1.00 76.81 179 SER A C 1
ATOM 1327 O O . SER A 1 179 ? -19.311 0.607 29.865 1.00 76.81 179 SER A O 1
ATOM 1329 N N . PRO A 1 180 ? -19.236 0.576 27.605 1.00 77.56 180 PRO A N 1
ATOM 1330 C CA . PRO A 1 180 ? -19.888 1.868 27.456 1.00 77.56 180 PRO A CA 1
ATOM 1331 C C . PRO A 1 180 ? -21.376 1.777 27.827 1.00 77.56 180 PRO A C 1
ATOM 1333 O O . PRO A 1 180 ? -22.023 0.731 27.697 1.00 77.56 180 PRO A O 1
ATOM 1336 N N . THR A 1 181 ? -21.942 2.889 28.296 1.00 78.75 181 THR A N 1
ATOM 1337 C CA . THR A 1 181 ? -23.390 3.011 28.506 1.00 78.75 181 THR A CA 1
ATOM 1338 C C . THR A 1 181 ? -24.038 3.615 27.268 1.00 78.75 181 THR A C 1
ATOM 1340 O O . 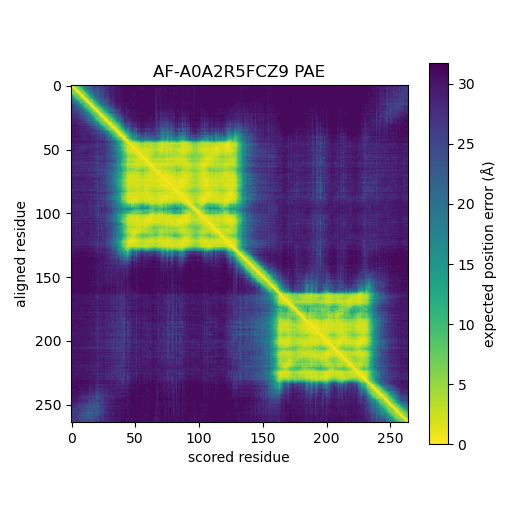THR A 1 181 ? -23.815 4.790 26.984 1.00 78.75 181 THR A O 1
ATOM 1343 N N . VAL A 1 182 ? -24.845 2.831 26.557 1.00 83.12 182 VAL A N 1
ATOM 1344 C CA . VAL A 1 182 ? -25.424 3.182 25.249 1.00 83.12 182 VAL A CA 1
ATOM 1345 C C . VAL A 1 182 ? -26.941 3.024 25.262 1.00 83.12 182 VAL A C 1
ATOM 1347 O O . VAL A 1 182 ? -27.480 2.187 25.983 1.00 83.12 182 VAL A O 1
ATOM 1350 N N . THR A 1 183 ? -27.660 3.831 24.488 1.00 80.69 183 THR A N 1
ATOM 1351 C CA . THR A 1 183 ? -29.131 3.887 24.568 1.00 80.69 183 THR A CA 1
ATOM 1352 C C . THR A 1 183 ? -29.863 2.803 23.773 1.00 80.69 183 THR A C 1
ATOM 1354 O O . THR A 1 183 ? -31.053 2.608 24.016 1.00 80.69 183 THR A O 1
ATOM 1357 N N . SER A 1 184 ? -29.184 2.083 22.875 1.00 82.00 184 SER A N 1
ATOM 1358 C CA . SER A 1 184 ? -29.755 1.002 22.056 1.00 82.00 184 SER A CA 1
ATOM 1359 C C . SER A 1 184 ? -28.759 -0.137 21.805 1.00 82.00 184 SER A C 1
ATOM 1361 O O . SER A 1 184 ? -27.544 0.020 21.924 1.00 82.00 184 SER A O 1
ATOM 1363 N N . GLU A 1 185 ? -29.289 -1.299 21.430 1.00 84.69 185 GLU A N 1
ATOM 1364 C CA . GLU A 1 185 ? -28.539 -2.463 20.954 1.00 84.69 185 GLU A CA 1
ATOM 1365 C C . GLU A 1 185 ? -27.734 -2.165 19.682 1.00 84.69 185 GLU A C 1
ATOM 1367 O O . GLU A 1 185 ? -26.609 -2.636 19.547 1.00 84.69 185 GLU A O 1
ATOM 1372 N N . GLU A 1 186 ? -28.274 -1.339 18.786 1.00 84.00 186 GLU A N 1
ATOM 1373 C CA . GLU A 1 186 ? -27.610 -0.894 17.557 1.00 84.00 186 GLU A CA 1
ATOM 1374 C C . GLU A 1 186 ? -26.390 -0.028 17.861 1.00 84.00 186 GLU A C 1
ATOM 1376 O O . GLU A 1 186 ? -25.338 -0.233 17.269 1.00 84.00 186 GLU A O 1
ATOM 1381 N N . GLU A 1 187 ? -26.486 0.875 18.839 1.00 84.62 187 GLU A N 1
ATOM 1382 C CA . GLU A 1 187 ? -25.341 1.666 19.290 1.00 84.62 187 GLU A CA 1
ATOM 1383 C C . GLU A 1 187 ? -24.268 0.754 19.912 1.00 84.62 187 GLU A C 1
ATOM 1385 O O . GLU A 1 187 ? -23.087 0.895 19.615 1.00 84.62 187 GLU A O 1
ATOM 1390 N N . CYS A 1 188 ? -24.659 -0.258 20.700 1.00 87.19 188 CYS A N 1
ATOM 1391 C CA . CYS A 1 188 ? -23.717 -1.262 21.218 1.00 87.19 188 CYS A CA 1
ATOM 1392 C C . CYS A 1 188 ? -23.014 -2.049 20.094 1.00 87.19 188 CYS A C 1
ATOM 1394 O O . CYS A 1 188 ? -21.825 -2.357 20.194 1.00 87.19 188 CYS A O 1
ATOM 1396 N N . HIS A 1 189 ? -23.740 -2.357 19.018 1.00 86.88 189 HIS A N 1
ATOM 1397 C CA . HIS A 1 189 ? -23.193 -3.006 17.833 1.00 86.88 189 HIS A CA 1
ATOM 1398 C C . HIS A 1 189 ? -22.216 -2.080 17.088 1.00 86.88 189 HIS A C 1
ATOM 1400 O O . HIS A 1 189 ? -21.092 -2.502 16.826 1.00 86.88 189 HIS A O 1
ATOM 1406 N N . SER A 1 190 ? -22.581 -0.819 16.830 1.00 84.56 190 SER A N 1
ATOM 1407 C CA . SER A 1 190 ? -21.712 0.184 16.191 1.00 84.56 190 SER A CA 1
ATOM 1408 C C . SER A 1 190 ? -20.404 0.393 16.957 1.00 84.56 190 SER A C 1
ATOM 1410 O O . SER A 1 190 ? -19.334 0.335 16.360 1.00 84.56 190 SER A O 1
ATOM 1412 N N . GLN A 1 191 ? -20.463 0.504 18.287 1.00 85.00 191 GLN A N 1
ATOM 1413 C CA . GLN A 1 191 ? -19.275 0.603 19.147 1.00 85.00 191 GLN A CA 1
ATOM 1414 C C . GLN A 1 191 ? -18.367 -0.644 19.036 1.00 85.00 191 GLN A C 1
ATOM 1416 O O . GLN A 1 191 ? -17.143 -0.538 19.076 1.00 85.00 191 GLN A O 1
ATOM 1421 N N . CYS A 1 192 ? -18.935 -1.840 18.827 1.00 86.69 192 CYS A N 1
ATOM 1422 C CA . CYS A 1 192 ? -18.148 -3.040 18.517 1.00 86.69 192 CYS A CA 1
ATOM 1423 C C . CYS A 1 192 ? -17.558 -3.015 17.098 1.00 86.69 192 CYS A C 1
ATOM 1425 O O . CYS A 1 192 ? -16.464 -3.532 16.877 1.00 86.69 192 CYS A O 1
ATOM 1427 N N . VAL A 1 193 ? -18.256 -2.421 16.126 1.00 84.50 193 VAL A N 1
ATOM 1428 C CA . VAL A 1 193 ? -17.741 -2.255 14.760 1.00 84.50 193 VAL A CA 1
ATOM 1429 C C . VAL A 1 193 ? -16.531 -1.316 14.750 1.00 84.50 193 VAL A C 1
ATOM 1431 O O . VAL A 1 193 ? -15.511 -1.677 14.164 1.00 84.50 193 VAL A O 1
ATOM 1434 N N . GLU A 1 194 ? -16.611 -0.185 15.455 1.00 84.69 194 GLU A N 1
ATOM 1435 C CA . GLU A 1 194 ? -15.525 0.797 15.600 1.00 84.69 194 GLU A CA 1
ATOM 1436 C C . GLU A 1 194 ? -14.323 0.266 16.400 1.00 84.69 194 GLU A C 1
ATOM 1438 O O . GLU A 1 194 ? -13.183 0.608 16.098 1.00 84.69 194 GLU A O 1
ATOM 1443 N N . ASN A 1 195 ? -14.544 -0.594 17.399 1.00 82.62 195 ASN A N 1
ATOM 1444 C CA . ASN A 1 195 ? -13.466 -1.160 18.210 1.00 82.62 195 ASN A CA 1
ATOM 1445 C C . ASN A 1 195 ? -12.818 -2.378 17.520 1.00 82.62 195 ASN A C 1
ATOM 1447 O O . ASN A 1 195 ? -13.422 -3.451 17.447 1.00 82.62 195 ASN A O 1
ATOM 1451 N N . ASP A 1 196 ? -11.581 -2.237 17.034 1.00 82.94 196 ASP A N 1
ATOM 1452 C CA . ASP A 1 196 ? -10.836 -3.287 16.312 1.00 82.94 196 ASP A CA 1
ATOM 1453 C C . ASP A 1 196 ? -10.643 -4.598 17.096 1.00 82.94 196 ASP A C 1
ATOM 1455 O O . ASP A 1 196 ? -10.603 -5.668 16.489 1.00 82.94 196 ASP A O 1
ATOM 1459 N N . GLU A 1 197 ? -10.569 -4.547 18.429 1.00 81.94 197 GLU A N 1
ATOM 1460 C CA . GLU A 1 197 ? -10.394 -5.733 19.281 1.00 81.94 197 GLU A CA 1
ATOM 1461 C C . GLU A 1 197 ? -11.724 -6.444 19.607 1.00 81.94 197 GLU A C 1
ATOM 1463 O O . GLU A 1 197 ? -11.730 -7.583 20.085 1.00 81.94 197 GLU A O 1
ATOM 1468 N N . CYS A 1 198 ? -12.869 -5.807 19.344 1.00 84.69 198 CYS A N 1
ATOM 1469 C CA . CYS A 1 198 ? -14.184 -6.408 19.540 1.00 84.69 198 CYS A CA 1
ATOM 1470 C C . CYS A 1 198 ? -14.500 -7.420 18.425 1.00 84.69 198 CYS A C 1
ATOM 1472 O O . CYS A 1 198 ? -14.344 -7.123 17.247 1.00 84.69 198 CYS A O 1
ATOM 1474 N N . ASN A 1 199 ? -15.010 -8.606 18.774 1.00 83.81 199 ASN A N 1
ATOM 1475 C CA . ASN A 1 199 ? -15.593 -9.561 17.811 1.00 83.81 199 ASN A CA 1
ATOM 1476 C C . ASN A 1 199 ? -17.056 -9.894 18.128 1.00 83.81 199 ASN A C 1
ATOM 1478 O O . ASN A 1 199 ? -17.781 -10.414 17.278 1.00 83.81 199 ASN A O 1
ATOM 1482 N N . TYR A 1 200 ? -17.488 -9.614 19.356 1.00 86.56 200 TYR A N 1
ATOM 1483 C CA . TYR A 1 200 ? -18.812 -9.897 19.885 1.00 86.56 200 TYR A CA 1
ATOM 1484 C C . TYR A 1 200 ? -19.228 -8.785 20.842 1.00 86.56 200 TYR A C 1
ATOM 1486 O O . TYR A 1 200 ? -18.397 -8.206 21.536 1.00 86.56 200 TYR A O 1
ATOM 1494 N N . TRP A 1 201 ? -20.525 -8.546 20.960 1.00 89.00 201 TRP A N 1
ATOM 1495 C CA . TRP A 1 201 ? -21.069 -7.559 21.887 1.00 89.00 201 TRP A CA 1
ATOM 1496 C C . TRP A 1 201 ? -22.265 -8.129 22.642 1.00 89.00 201 TRP A C 1
ATOM 1498 O O . TRP A 1 201 ? -22.929 -9.061 22.180 1.00 89.00 201 TRP A O 1
ATOM 1508 N N . ALA A 1 202 ? -22.528 -7.581 23.827 1.00 89.94 202 ALA A N 1
ATOM 1509 C CA . ALA A 1 202 ? -23.693 -7.912 24.637 1.00 89.94 202 ALA A CA 1
ATOM 1510 C C . ALA A 1 202 ? -24.304 -6.640 25.242 1.00 89.94 202 ALA A C 1
ATOM 1512 O O . ALA A 1 202 ? -23.695 -5.985 26.083 1.00 89.94 202 ALA A O 1
ATOM 1513 N N . TYR A 1 203 ? -25.528 -6.314 24.838 1.00 90.75 203 TYR A N 1
ATOM 1514 C CA . TYR A 1 203 ? -26.310 -5.184 25.329 1.00 90.75 203 TYR A CA 1
ATOM 1515 C C . TYR A 1 203 ? -27.332 -5.615 26.386 1.00 90.75 203 TYR A C 1
ATOM 1517 O O . TYR A 1 203 ? -27.922 -6.692 26.279 1.00 90.75 203 TYR A O 1
ATOM 1525 N N . ARG A 1 204 ? -27.595 -4.766 27.389 1.00 90.31 204 ARG A N 1
ATOM 1526 C CA . ARG A 1 204 ? -28.638 -4.966 28.406 1.00 90.31 204 ARG A CA 1
ATOM 1527 C C . ARG A 1 204 ? -29.691 -3.861 28.382 1.00 90.31 204 ARG A C 1
ATOM 1529 O O . ARG A 1 204 ? -29.455 -2.751 28.857 1.00 90.31 204 ARG A O 1
ATOM 1536 N N . THR A 1 205 ? -30.911 -4.228 28.002 1.00 84.69 205 THR A N 1
ATOM 1537 C CA . THR A 1 205 ? -32.040 -3.301 27.800 1.00 84.69 205 THR A CA 1
ATOM 1538 C C . THR A 1 205 ? -32.518 -2.587 29.071 1.00 84.69 205 THR A C 1
ATOM 1540 O O . THR A 1 205 ? -33.069 -1.496 28.995 1.00 84.69 205 THR A O 1
ATOM 1543 N N . THR A 1 206 ? -32.310 -3.155 30.266 1.00 82.94 206 THR A N 1
ATOM 1544 C CA . THR A 1 206 ? -32.837 -2.571 31.520 1.00 82.94 206 THR A CA 1
ATOM 1545 C C . THR A 1 206 ? -32.016 -1.436 32.120 1.00 82.94 206 THR A C 1
ATOM 1547 O O . THR A 1 206 ? -32.502 -0.748 33.013 1.00 82.94 206 THR A O 1
ATOM 1550 N N . ASN A 1 207 ? -30.743 -1.313 31.748 1.00 82.12 207 ASN A N 1
ATOM 1551 C CA . ASN A 1 207 ? -29.846 -0.303 32.311 1.00 82.12 207 ASN A CA 1
ATOM 1552 C C . ASN A 1 207 ? -28.749 0.131 31.333 1.00 82.12 207 ASN A C 1
ATOM 1554 O O . ASN A 1 207 ? -27.711 0.616 31.778 1.00 82.12 207 ASN A O 1
ATOM 1558 N N . SER A 1 208 ? -28.985 -0.053 30.030 1.00 84.56 208 SER A N 1
ATOM 1559 C CA . SER A 1 208 ? -28.184 0.533 28.954 1.00 84.56 208 SER A CA 1
ATOM 1560 C C . SER A 1 208 ? -26.692 0.179 28.996 1.00 84.56 208 SER A C 1
ATOM 1562 O O . SER A 1 208 ? -25.857 0.960 28.557 1.00 84.56 208 SER A O 1
ATOM 1564 N N . ILE A 1 209 ? -26.336 -0.994 29.534 1.00 86.25 209 ILE A N 1
ATOM 1565 C CA . ILE A 1 209 ? -24.947 -1.480 29.538 1.00 86.25 209 ILE A CA 1
ATOM 1566 C C . ILE A 1 209 ? -24.673 -2.194 28.219 1.00 86.25 209 ILE A C 1
ATOM 1568 O O . ILE A 1 209 ? -25.347 -3.177 27.914 1.00 86.25 209 ILE A O 1
ATOM 1572 N N . CYS A 1 210 ? -23.653 -1.746 27.496 1.00 89.31 210 CYS A N 1
ATOM 1573 C CA . CYS A 1 210 ? -22.976 -2.526 26.469 1.00 89.31 210 CYS A CA 1
ATOM 1574 C C . CYS A 1 210 ? -21.738 -3.208 27.072 1.00 89.31 210 CYS A C 1
ATOM 1576 O O . CYS A 1 210 ? -21.108 -2.669 27.980 1.00 89.31 210 CYS A O 1
ATOM 1578 N N . GLU A 1 211 ? -21.387 -4.394 26.585 1.00 89.25 211 GLU A N 1
ATOM 1579 C CA . GLU A 1 211 ? -20.135 -5.091 26.890 1.00 89.25 211 GLU A CA 1
ATOM 1580 C C . GLU A 1 211 ? -19.480 -5.491 25.562 1.00 89.25 211 GLU A C 1
ATOM 1582 O O . GLU A 1 211 ? -20.040 -6.311 24.829 1.00 89.25 211 GLU A O 1
ATOM 1587 N N . LEU A 1 212 ? -18.314 -4.910 25.258 1.00 88.88 212 LEU A N 1
ATOM 1588 C CA . LEU A 1 212 ? -17.507 -5.219 24.074 1.00 88.88 212 LEU A CA 1
ATOM 1589 C C . LEU A 1 212 ? -16.538 -6.369 24.383 1.00 88.88 212 LEU A C 1
ATOM 1591 O O . LEU A 1 212 ? -15.855 -6.375 25.414 1.00 88.88 212 LEU A O 1
ATOM 1595 N N . ILE A 1 213 ? -16.519 -7.386 23.519 1.00 86.50 213 ILE A N 1
ATOM 1596 C CA . ILE A 1 213 ? -15.945 -8.701 23.818 1.00 86.50 213 ILE A CA 1
ATOM 1597 C C . ILE A 1 213 ? -15.103 -9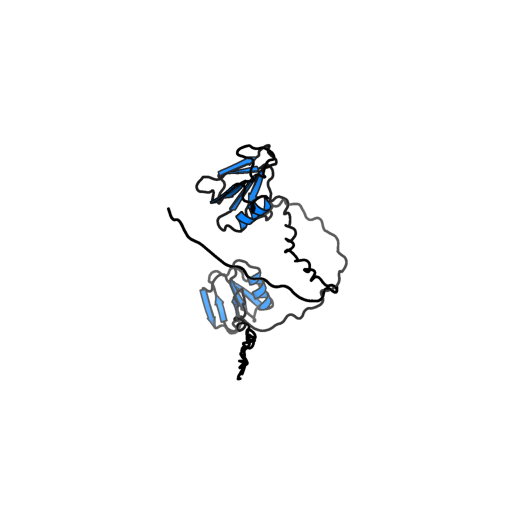.212 22.635 1.00 86.50 213 ILE A C 1
ATOM 1599 O O . ILE A 1 213 ? -15.619 -9.456 21.545 1.00 86.50 213 ILE A O 1
ATOM 1603 N N . ALA A 1 214 ? -13.814 -9.473 22.872 1.00 84.50 214 ALA A N 1
ATOM 1604 C CA . ALA A 1 214 ? -12.928 -10.111 21.888 1.00 84.50 214 ALA A CA 1
ATOM 1605 C C . ALA A 1 214 ? -13.267 -11.594 21.640 1.00 84.50 214 ALA A C 1
ATOM 1607 O O . ALA A 1 214 ? -13.222 -12.068 20.509 1.00 84.50 214 ALA A O 1
ATOM 1608 N N . GLU A 1 215 ? -13.619 -12.341 22.691 1.00 79.88 215 GLU A N 1
ATOM 1609 C CA . GLU A 1 215 ? -13.865 -13.791 22.632 1.00 79.88 215 GLU A CA 1
ATOM 1610 C C . GLU A 1 215 ? -14.997 -14.207 23.584 1.00 79.88 215 GLU A C 1
ATOM 1612 O O . GLU A 1 215 ? -15.085 -13.706 24.706 1.00 79.88 215 GLU A O 1
ATOM 1617 N N . ILE A 1 216 ? -15.852 -15.160 23.202 1.00 81.75 216 ILE A N 1
ATOM 1618 C CA . ILE A 1 216 ? -16.918 -15.651 24.091 1.00 81.75 216 ILE A CA 1
ATOM 1619 C C . ILE A 1 216 ? -16.350 -16.672 25.091 1.00 81.75 216 ILE A C 1
ATOM 1621 O O . ILE A 1 216 ? -16.165 -17.841 24.763 1.00 81.75 216 ILE A O 1
ATOM 1625 N N . GLY A 1 217 ? -16.157 -16.262 26.348 1.00 80.25 217 GLY A N 1
ATOM 1626 C CA . GLY A 1 217 ? -15.761 -17.169 27.435 1.00 80.25 217 GLY A CA 1
ATOM 1627 C C . GLY A 1 217 ? -16.919 -18.008 27.997 1.00 80.25 217 GLY A C 1
ATOM 1628 O O . GLY A 1 217 ? -16.744 -19.170 28.360 1.00 80.25 217 GLY A O 1
ATOM 1629 N N . ASN A 1 218 ? -18.125 -17.440 28.090 1.00 82.94 218 ASN A N 1
ATOM 1630 C CA . ASN A 1 218 ? -19.335 -18.148 28.513 1.00 82.94 218 ASN A CA 1
ATOM 1631 C C . ASN A 1 218 ? -20.606 -17.471 27.976 1.00 82.94 218 ASN A C 1
ATOM 1633 O O . ASN A 1 218 ? -20.697 -16.246 27.949 1.00 82.94 218 ASN A O 1
ATOM 1637 N N . ILE A 1 219 ? -21.617 -18.267 27.622 1.00 85.38 219 ILE A N 1
ATOM 1638 C CA . ILE A 1 219 ? -22.956 -17.787 27.256 1.00 85.38 219 ILE A CA 1
ATOM 1639 C C . ILE A 1 219 ? -23.902 -18.074 28.423 1.00 85.38 219 ILE A C 1
ATOM 1641 O O . ILE A 1 219 ? -23.927 -19.194 28.935 1.00 85.38 219 ILE A O 1
ATOM 1645 N N . LYS A 1 220 ? -24.691 -17.077 28.839 1.00 86.06 220 LYS A N 1
ATOM 1646 C CA . LYS A 1 220 ? -25.740 -17.243 29.856 1.00 86.06 220 LYS A CA 1
ATOM 1647 C C . LYS A 1 220 ? -27.109 -16.865 29.319 1.00 86.06 220 LYS A C 1
ATOM 1649 O O . LYS A 1 220 ? -27.264 -15.823 28.690 1.00 86.06 220 LYS A O 1
ATOM 1654 N N . ASP A 1 221 ? -28.101 -17.675 29.661 1.00 85.31 221 ASP A N 1
ATOM 1655 C CA . ASP A 1 221 ? -29.511 -17.316 29.572 1.00 85.31 221 ASP A CA 1
ATOM 1656 C C . ASP A 1 221 ? -29.810 -16.158 30.527 1.00 85.31 221 ASP A C 1
ATOM 1658 O O . ASP A 1 221 ? -29.674 -16.271 31.748 1.00 85.31 221 ASP A O 1
ATOM 1662 N N . ALA A 1 222 ? -30.164 -15.015 29.950 1.00 82.06 222 ALA A N 1
ATOM 1663 C CA . ALA A 1 222 ? -30.436 -13.776 30.651 1.00 82.06 222 ALA A CA 1
ATOM 1664 C C . ALA A 1 222 ? -31.407 -12.937 29.805 1.00 82.06 222 ALA A C 1
ATOM 1666 O O . ALA A 1 222 ? -30.982 -12.128 28.989 1.00 82.06 222 ALA A O 1
ATOM 1667 N N . GLY A 1 223 ? -32.716 -13.103 30.032 1.00 81.62 223 GLY A N 1
ATOM 1668 C CA . GLY A 1 223 ? -33.821 -12.524 29.237 1.00 81.62 223 GLY A CA 1
ATOM 1669 C C . GLY A 1 223 ? -33.882 -10.992 29.089 1.00 81.62 223 GLY A C 1
ATOM 1670 O O . GLY A 1 223 ? -34.833 -10.482 28.518 1.00 81.62 223 GLY A O 1
ATOM 1671 N N . GLN A 1 224 ? -32.911 -10.256 29.633 1.00 87.38 224 GLN A N 1
ATOM 1672 C CA . GLN A 1 224 ? -32.765 -8.795 29.535 1.00 87.38 224 GLN A CA 1
ATOM 1673 C C . GLN A 1 224 ? -31.574 -8.386 28.652 1.00 87.38 224 GLN A C 1
ATOM 1675 O O . GLN A 1 224 ? -31.191 -7.217 28.650 1.00 87.38 224 GLN A O 1
ATOM 1680 N N . TRP A 1 225 ? -30.937 -9.352 27.988 1.00 89.88 225 TRP A N 1
ATOM 1681 C CA . TRP A 1 225 ? -29.741 -9.154 27.179 1.00 89.88 225 TRP A CA 1
ATOM 1682 C C . TRP A 1 225 ? -29.988 -9.517 25.722 1.00 89.88 225 TRP A C 1
ATOM 1684 O O . TRP A 1 225 ? -30.745 -10.440 25.429 1.00 89.88 225 TRP A O 1
ATOM 1694 N N . ILE A 1 226 ? -29.308 -8.799 24.840 1.00 89.00 226 ILE A N 1
ATOM 1695 C CA . ILE A 1 226 ? -29.240 -9.032 23.401 1.00 89.00 226 ILE A CA 1
ATOM 1696 C C . ILE A 1 226 ? -27.749 -9.107 23.080 1.00 89.00 226 ILE A C 1
ATOM 1698 O O . ILE A 1 226 ? -27.010 -8.210 23.474 1.00 89.00 226 ILE A O 1
ATOM 1702 N N . SER A 1 227 ? -27.278 -10.175 22.439 1.00 89.50 227 SER A N 1
ATOM 1703 C CA . SER A 1 227 ? -25.855 -10.313 22.085 1.00 89.50 227 SER A CA 1
ATOM 1704 C C . SER A 1 227 ? -25.674 -10.669 20.614 1.00 89.50 227 SER A C 1
ATOM 1706 O O . SER A 1 227 ? -26.506 -11.376 20.054 1.00 89.50 227 SER A O 1
ATOM 1708 N N . GLY A 1 228 ? -24.577 -10.246 19.991 1.00 87.06 228 GLY A N 1
ATOM 1709 C CA . GLY A 1 228 ? -24.317 -10.491 18.571 1.00 87.06 228 GLY A CA 1
ATOM 1710 C C . GLY A 1 228 ? -22.826 -10.601 18.232 1.00 87.06 228 GLY A C 1
ATOM 1711 O O . GLY A 1 228 ? -21.978 -10.304 19.077 1.00 87.06 228 GLY A O 1
ATOM 1712 N N . PRO A 1 229 ? -22.488 -11.074 17.020 1.00 85.38 229 PRO A N 1
ATOM 1713 C CA . PRO A 1 229 ? -21.160 -10.890 16.436 1.00 85.38 229 PRO A CA 1
ATOM 1714 C C . PRO A 1 229 ? -20.958 -9.430 15.980 1.00 85.38 229 PRO A C 1
ATOM 1716 O O . PRO A 1 229 ? -21.931 -8.708 15.771 1.00 85.38 229 PRO A O 1
ATOM 1719 N N . LYS A 1 230 ? -19.700 -9.017 15.775 1.00 83.62 230 LYS A N 1
ATOM 1720 C CA . LYS A 1 230 ? -19.315 -7.729 15.158 1.00 83.62 230 LYS A CA 1
ATOM 1721 C C . LYS A 1 230 ? -19.724 -7.621 13.688 1.00 83.62 230 LYS A C 1
ATOM 1723 O O . LYS A 1 230 ? -19.976 -6.531 13.194 1.00 83.62 230 LYS A O 1
ATOM 1728 N N . ILE A 1 231 ? -19.736 -8.746 12.972 1.00 79.31 231 ILE A N 1
ATOM 1729 C CA . ILE A 1 231 ? -20.112 -8.791 11.559 1.00 79.31 231 ILE A CA 1
ATOM 1730 C C . ILE A 1 231 ? -21.356 -9.653 11.420 1.00 79.31 231 ILE A C 1
ATOM 1732 O O . ILE A 1 231 ? -21.339 -10.860 11.668 1.00 79.31 231 ILE A O 1
ATOM 1736 N N . CYS A 1 232 ? -22.428 -9.015 10.978 1.00 71.25 232 CYS A N 1
ATOM 1737 C CA . CYS A 1 232 ? -23.680 -9.656 10.632 1.00 71.25 232 CYS A CA 1
ATOM 1738 C C . CYS A 1 232 ? -23.713 -9.909 9.128 1.00 71.25 232 CYS A C 1
ATOM 1740 O O . CYS A 1 232 ? -24.288 -9.136 8.370 1.00 71.25 232 CYS A O 1
ATOM 1742 N N . THR A 1 233 ? -23.055 -10.980 8.683 1.00 55.88 233 THR A N 1
ATOM 1743 C CA . THR A 1 233 ? -23.237 -11.460 7.311 1.00 55.88 233 THR A CA 1
ATOM 1744 C C . THR A 1 233 ? -24.595 -12.133 7.196 1.00 55.88 233 THR A C 1
ATOM 1746 O O . THR A 1 233 ? -24.858 -13.100 7.919 1.00 55.88 233 THR A O 1
ATOM 1749 N N . ASP A 1 234 ? -25.419 -11.674 6.257 1.00 54.44 234 ASP A N 1
ATOM 1750 C CA . ASP A 1 234 ? -26.604 -12.415 5.848 1.00 54.44 234 ASP A CA 1
ATOM 1751 C C . ASP A 1 234 ? -26.233 -13.849 5.453 1.00 54.44 234 ASP A C 1
ATOM 1753 O O . ASP A 1 234 ? -25.214 -14.112 4.804 1.00 54.44 234 ASP A O 1
ATOM 1757 N N . MET A 1 235 ? -27.091 -14.789 5.846 1.00 39.09 235 MET A N 1
ATOM 1758 C CA . MET A 1 235 ? -27.050 -16.161 5.349 1.00 39.09 235 MET A CA 1
ATOM 1759 C C . MET A 1 235 ? -27.079 -16.112 3.811 1.00 39.09 235 MET A C 1
ATOM 1761 O O . MET A 1 235 ? -27.905 -15.377 3.268 1.00 39.09 235 MET A O 1
ATOM 1765 N N . PRO A 1 236 ? -26.198 -16.843 3.096 1.00 39.22 236 PRO A N 1
ATOM 1766 C CA . PRO A 1 236 ? -25.954 -16.599 1.680 1.00 39.22 236 PRO A CA 1
ATOM 1767 C C . PRO A 1 236 ? -27.251 -16.631 0.877 1.00 39.22 236 PRO A C 1
ATOM 1769 O O . PRO A 1 236 ? -27.941 -17.656 0.839 1.00 39.22 236 PRO A O 1
ATOM 1772 N N . THR A 1 237 ? -27.549 -15.504 0.223 1.00 45.38 237 THR A N 1
ATOM 1773 C CA . THR A 1 237 ? -28.603 -15.383 -0.785 1.00 45.38 237 THR A CA 1
ATOM 1774 C C . THR A 1 237 ? -28.530 -16.601 -1.702 1.00 45.38 237 THR A C 1
ATOM 1776 O O . THR A 1 237 ? -27.436 -16.889 -2.203 1.00 45.38 237 THR A O 1
ATOM 1779 N N . PRO A 1 238 ? -29.636 -17.343 -1.913 1.00 43.72 238 PRO A N 1
ATOM 1780 C CA . PRO A 1 238 ? -29.602 -18.547 -2.727 1.00 43.72 238 PRO A CA 1
ATOM 1781 C C . PRO A 1 238 ? -28.996 -18.230 -4.094 1.00 43.72 238 PRO A C 1
ATOM 1783 O O . PRO A 1 238 ? -29.333 -17.217 -4.712 1.00 43.72 238 PRO A O 1
ATOM 1786 N N . GLU A 1 239 ? -28.071 -19.100 -4.501 1.00 51.69 239 GLU A N 1
ATOM 1787 C CA . GLU A 1 239 ? -27.202 -18.967 -5.671 1.00 51.69 239 GLU A CA 1
ATOM 1788 C C . GLU A 1 239 ? -27.963 -18.401 -6.884 1.00 51.69 239 GLU A C 1
ATOM 1790 O O . GLU A 1 239 ? -29.085 -18.849 -7.155 1.00 51.69 239 GLU A O 1
ATOM 1795 N N . PRO A 1 240 ? -27.409 -17.406 -7.612 1.00 45.50 240 PRO A N 1
ATOM 1796 C CA . PRO A 1 240 ? -28.128 -16.746 -8.692 1.00 45.50 240 PRO A CA 1
ATOM 1797 C C . PRO A 1 240 ? -28.597 -17.782 -9.712 1.00 45.50 240 PRO A C 1
ATOM 1799 O O . PRO A 1 240 ? -27.789 -18.402 -10.403 1.00 45.50 240 PRO A O 1
ATOM 1802 N N . THR A 1 241 ? -29.918 -17.967 -9.799 1.00 55.38 241 THR A N 1
ATOM 1803 C CA . THR A 1 241 ? -30.531 -18.925 -10.725 1.00 55.38 241 THR A CA 1
ATOM 1804 C C . THR A 1 241 ? -30.202 -18.505 -12.155 1.00 55.38 241 THR A C 1
ATOM 1806 O O . THR A 1 241 ? -30.883 -17.654 -12.733 1.00 55.38 241 THR A O 1
ATOM 1809 N N . PHE A 1 242 ? -29.140 -19.082 -12.723 1.00 56.22 242 PHE A N 1
ATOM 1810 C CA . PHE A 1 242 ? -28.730 -18.817 -14.096 1.00 56.22 242 PHE A CA 1
ATOM 1811 C C . PHE A 1 242 ? -29.922 -19.056 -15.036 1.00 56.22 242 PHE A C 1
ATOM 1813 O O . PHE A 1 242 ? -30.554 -20.117 -14.958 1.00 56.22 242 PHE A O 1
ATOM 1820 N N . PRO A 1 243 ? -30.253 -18.105 -15.930 1.00 60.97 243 PRO A N 1
ATOM 1821 C CA . PRO A 1 243 ? -31.333 -18.306 -16.881 1.00 60.97 243 PRO A CA 1
ATOM 1822 C C . PRO A 1 243 ? -31.022 -19.527 -17.763 1.00 60.97 243 PRO A C 1
ATOM 1824 O O . PRO A 1 243 ? -29.858 -19.752 -18.114 1.00 60.97 243 PRO A O 1
ATOM 1827 N N . PRO A 1 244 ? -32.035 -20.331 -18.135 1.00 58.81 244 PRO A N 1
ATOM 1828 C CA . PRO A 1 244 ? -31.813 -21.555 -18.888 1.00 58.81 244 PRO A CA 1
ATOM 1829 C C . PRO A 1 244 ? -31.118 -21.245 -20.213 1.00 58.81 244 PRO A C 1
ATOM 1831 O O . PRO A 1 244 ? -31.590 -20.423 -21.002 1.00 58.81 244 PRO A O 1
ATOM 1834 N N . VAL A 1 245 ? -29.999 -21.928 -20.465 1.00 57.47 245 VAL A N 1
ATOM 1835 C CA . VAL A 1 245 ? -29.216 -21.761 -21.692 1.00 57.47 245 VAL A CA 1
ATOM 1836 C C . VAL A 1 245 ? -30.085 -22.142 -22.890 1.00 57.47 245 VAL A C 1
ATOM 1838 O O . VAL A 1 245 ? -30.319 -23.325 -23.150 1.00 57.47 245 VAL A O 1
ATOM 1841 N N . LEU A 1 246 ? -30.548 -21.135 -23.635 1.00 50.28 246 LEU A N 1
ATOM 1842 C CA . LEU A 1 246 ? -31.230 -21.314 -24.912 1.00 50.28 246 LEU A CA 1
ATOM 1843 C C . LEU A 1 246 ? -30.240 -21.909 -25.917 1.00 50.28 246 LEU A C 1
ATOM 1845 O O . LEU A 1 246 ? -29.507 -21.198 -26.602 1.00 50.28 246 LEU A O 1
ATOM 1849 N N . ARG A 1 247 ? -30.204 -23.242 -25.988 1.00 62.47 247 ARG A N 1
ATOM 1850 C CA . ARG A 1 247 ? -29.438 -23.961 -27.006 1.00 62.47 247 ARG A CA 1
ATOM 1851 C C . ARG A 1 247 ? -30.004 -23.614 -28.379 1.00 62.47 247 ARG A C 1
ATOM 1853 O O . ARG A 1 247 ? -31.202 -23.770 -28.612 1.00 62.47 247 ARG A O 1
ATOM 1860 N N . CYS A 1 248 ? -29.137 -23.181 -29.290 1.00 54.53 248 CYS A N 1
ATOM 1861 C CA . CYS A 1 248 ? -29.502 -23.011 -30.691 1.00 54.53 248 CYS A CA 1
ATOM 1862 C C . CYS A 1 248 ? -30.076 -24.331 -31.239 1.00 54.53 248 CYS A C 1
ATOM 1864 O O . CYS A 1 248 ? -29.469 -25.380 -31.005 1.00 54.53 248 CYS A O 1
ATOM 1866 N N . PRO A 1 249 ? -31.201 -24.310 -31.978 1.00 61.56 249 PRO A N 1
ATOM 1867 C CA . PRO A 1 249 ? -31.698 -25.509 -32.634 1.00 61.56 249 PRO A CA 1
ATOM 1868 C C . PRO A 1 249 ? -30.667 -25.984 -33.661 1.00 61.56 249 PRO A C 1
ATOM 1870 O O . PRO A 1 249 ? -30.199 -25.205 -34.497 1.00 61.56 249 PRO A O 1
ATOM 1873 N N . GLU A 1 250 ? -30.310 -27.265 -33.597 1.00 57.97 250 GLU A N 1
ATOM 1874 C CA . GLU A 1 250 ? -29.394 -27.874 -34.556 1.00 57.97 250 GLU A CA 1
ATOM 1875 C C . GLU A 1 250 ? -29.975 -27.737 -35.967 1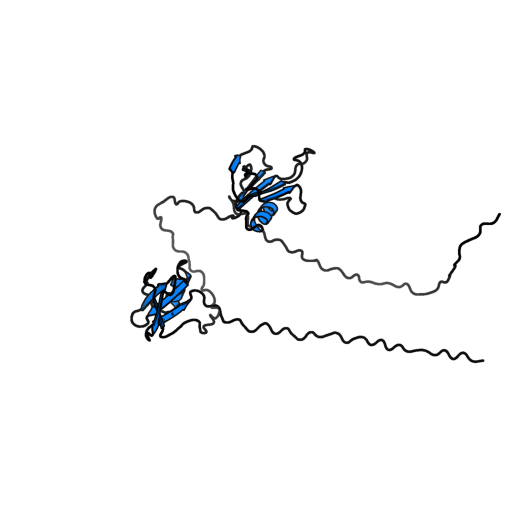.00 57.97 250 GLU A C 1
ATOM 1877 O O . GLU A 1 250 ? -31.083 -28.201 -36.254 1.00 57.97 250 GLU A O 1
ATOM 1882 N N . LYS A 1 251 ? -29.227 -27.094 -36.873 1.00 54.12 251 LYS A N 1
ATOM 1883 C CA . LYS A 1 251 ? -29.578 -27.069 -38.295 1.00 54.12 251 LYS A CA 1
ATOM 1884 C C . LYS A 1 251 ? -29.450 -28.482 -38.852 1.00 54.12 251 LYS A C 1
ATOM 1886 O O . LYS A 1 251 ? -28.379 -28.892 -39.293 1.00 54.12 251 LYS A O 1
ATOM 1891 N N . LYS A 1 252 ? -30.567 -29.201 -38.872 1.00 53.25 252 LYS A N 1
ATOM 1892 C CA . LYS A 1 252 ? -30.716 -30.437 -39.630 1.00 53.25 252 LYS A CA 1
ATOM 1893 C C . LYS A 1 252 ? -30.477 -30.120 -41.111 1.00 53.25 252 LYS A C 1
ATOM 1895 O O . LYS A 1 252 ? -31.296 -29.457 -41.744 1.00 53.25 252 LYS A O 1
ATOM 1900 N N . LEU A 1 253 ? -29.334 -30.544 -41.656 1.00 56.03 253 LEU A N 1
ATOM 1901 C CA . LEU A 1 253 ? -29.118 -30.526 -43.103 1.00 56.03 253 LEU A CA 1
ATOM 1902 C C . LEU A 1 253 ? -29.987 -31.623 -43.725 1.00 56.03 253 LEU A C 1
ATOM 1904 O O . LEU A 1 253 ? -29.585 -32.784 -43.789 1.00 56.03 253 LEU A O 1
ATOM 1908 N N . ASP A 1 254 ? -31.173 -31.252 -44.197 1.00 53.81 254 ASP A N 1
ATOM 1909 C CA . ASP A 1 254 ? -31.955 -32.110 -45.081 1.00 53.81 254 ASP A CA 1
ATOM 1910 C C . ASP A 1 254 ? -31.282 -32.129 -46.467 1.00 53.81 254 ASP A C 1
ATOM 1912 O O . ASP A 1 254 ? -31.480 -31.250 -47.308 1.00 53.81 254 ASP A O 1
ATOM 1916 N N . ILE A 1 255 ? -30.425 -33.132 -46.683 1.00 55.31 255 ILE A N 1
ATOM 1917 C CA . ILE A 1 255 ? -29.753 -33.381 -47.963 1.00 55.31 255 ILE A CA 1
ATOM 1918 C C . ILE A 1 255 ? -30.792 -33.911 -48.957 1.00 55.31 255 ILE A C 1
ATOM 1920 O O . ILE A 1 255 ? -31.143 -35.093 -48.949 1.00 55.31 255 ILE A O 1
ATOM 1924 N N . VAL A 1 256 ? -31.281 -33.027 -49.827 1.00 51.78 256 VAL A N 1
ATOM 1925 C CA . VAL A 1 256 ? -32.139 -33.397 -50.957 1.00 51.78 256 VAL A CA 1
ATOM 1926 C C . VAL A 1 256 ? -31.273 -34.006 -52.058 1.00 51.78 256 VAL A C 1
ATOM 1928 O O . VAL A 1 256 ? -30.524 -33.307 -52.738 1.00 51.78 256 VAL A O 1
ATOM 1931 N N . TRP A 1 257 ? -31.392 -35.319 -52.248 1.00 46.44 257 TRP A N 1
ATOM 1932 C CA . TRP A 1 257 ? -30.776 -36.022 -53.370 1.00 46.44 257 TRP A CA 1
ATOM 1933 C C . TRP A 1 257 ? -31.594 -35.791 -54.643 1.00 46.44 257 TRP A C 1
ATOM 1935 O O . TRP A 1 257 ? -32.700 -36.314 -54.779 1.00 46.44 257 TRP A O 1
ATOM 1945 N N . VAL A 1 258 ? -31.046 -35.026 -55.587 1.00 51.47 258 VAL A N 1
ATOM 1946 C CA . VAL A 1 258 ? -31.592 -34.942 -56.948 1.00 51.47 258 VAL A CA 1
ATOM 1947 C C . VAL A 1 258 ? -31.113 -36.167 -57.725 1.00 51.47 258 VAL A C 1
ATOM 1949 O O . VAL A 1 258 ? -29.915 -36.350 -57.933 1.00 51.47 258 VAL A O 1
ATOM 1952 N N . VAL A 1 259 ? -32.052 -37.022 -58.129 1.00 50.41 259 VAL A N 1
ATOM 1953 C CA . VAL A 1 259 ? -31.782 -38.178 -58.993 1.00 50.41 259 VAL A CA 1
ATOM 1954 C C . VAL A 1 259 ? -31.868 -37.724 -60.446 1.00 50.41 259 VAL A C 1
ATOM 1956 O O . VAL A 1 259 ? -32.964 -37.504 -60.962 1.00 50.41 259 VAL A O 1
ATOM 1959 N N . ASP A 1 260 ? -30.719 -37.597 -61.107 1.00 51.22 260 ASP A N 1
ATOM 1960 C CA . ASP A 1 260 ? -30.659 -37.305 -62.540 1.00 51.22 260 ASP A CA 1
ATOM 1961 C C . ASP A 1 260 ? -31.000 -38.560 -63.359 1.00 51.22 260 ASP A C 1
ATOM 1963 O O . ASP A 1 260 ? -30.197 -39.483 -63.507 1.00 51.22 260 ASP A O 1
ATOM 1967 N N . ASN A 1 261 ? -32.225 -38.610 -63.883 1.00 47.41 261 ASN A N 1
ATOM 1968 C CA . ASN A 1 261 ? -32.726 -39.732 -64.673 1.00 4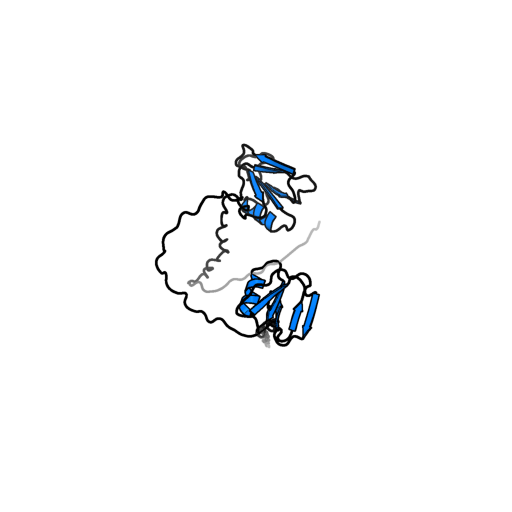7.41 261 ASN A CA 1
ATOM 1969 C C . ASN A 1 261 ? -32.440 -39.528 -66.171 1.00 47.41 261 ASN A C 1
ATOM 1971 O O . ASN A 1 261 ? -33.351 -39.293 -66.967 1.00 47.41 261 ASN A O 1
ATOM 1975 N N . SER A 1 262 ? -31.165 -39.610 -66.553 1.00 51.72 262 SER A N 1
ATOM 1976 C CA . SER A 1 262 ? -30.741 -39.604 -67.961 1.00 51.72 262 SER A CA 1
ATOM 1977 C C . SER A 1 262 ? -30.892 -40.997 -68.578 1.00 51.72 262 SER A C 1
ATOM 1979 O O . SER A 1 262 ? -29.976 -41.815 -68.516 1.00 51.72 262 SER A O 1
ATOM 1981 N N . GLY A 1 263 ? -32.067 -41.275 -69.146 1.00 48.53 263 GLY A N 1
ATOM 1982 C CA . GLY A 1 263 ? -32.361 -42.520 -69.856 1.00 48.53 263 GLY A CA 1
ATOM 1983 C C . GLY A 1 263 ? -32.716 -42.299 -71.328 1.00 48.53 263 GLY A C 1
ATOM 1984 O O . GLY A 1 263 ? -33.593 -41.488 -71.624 1.00 48.53 263 GLY A O 1
ATOM 1985 N N . SER A 1 264 ? -32.139 -43.147 -72.193 1.00 40.97 264 SER A N 1
ATOM 1986 C CA . SER A 1 264 ? -32.193 -43.174 -73.679 1.00 40.97 264 SER A CA 1
ATOM 1987 C C . SER A 1 264 ? -31.143 -42.318 -74.389 1.00 40.97 264 SER A C 1
ATOM 1989 O O . SER A 1 264 ? -31.226 -41.077 -74.296 1.00 40.97 264 SER A O 1
#